Protein AF-A0A9R0S430-F1 (afdb_monomer_lite)

Radius of gyration: 27.86 Å; chains: 1; bounding box: 85×69×76 Å

Organism: Triticum turgidum subsp. durum (NCBI:txid4567)

InterPro domains:
  IPR007011 Late embryogenesis abundant protein, SMP subgroup domain [PF04927] (61-116)
  IPR007011 Late embryogenesis abundant protein, SMP subgroup domain [PF04927] (179-235)
  IPR007011 Late embryogenesis abundant protein, SMP subgroup domain [PF04927] (244-301)
  IPR042971 Late embryogenesis abundant protein, SMP subgroup [PTHR31174] (32-301)

Foldseek 3Di:
DDDDDDDDDDDDDDDDDDPPDPPDPVPPPPPPDDDDDDDDDDDDDDDDDDDPDPDPDQDQDALCNLFVQDDDPRRPDHLAQVQLVQLQVQCCVVPVGGDVVDPSNSSNVSNVVCVVSVVYPNPDDDPLCVVQNWHWDWDDDVLFTWIFTDRSNTTRFIATAGHDPPPPPPDPPDPQADWLLNLLLQLCVLFVLAFQAPLQLQLVLLSLCVFQVDNDDGCPALSNLSNVLNVVQVVDPDSVPRHGSNNSSVSSVRRRRNTDGQAPVSLVRSLQRSLVRDPVSHRDVSGSSNSSNVSNVSNVVVD

Sequence (303 aa):
MSIARFSCTTHLATLHTLGATRQITRRLLAKMSQGQQRRPSSDQAQAGGGGQGQGQGGGAVRYGDVFPAVTGGLAEKPVAPQDAATMQSAENLVFGETIKGGPAATMQSAAMRNERMGVVGHDQATDATAEQGVTVSETRVPGGRIVTEFVAGQVVSQYLAPDGADPARGAAGDDTKMTIGEALEAAGYAAGDRPVEHSDAAAIQAAKVRATGQDVYIPGDLAAQAQSAADANLWAARDEEKAKLGEVLSNATAKLVADKEVESDDAARVASAETRNKDDKTVRPGGIAASVAAAARLNKQDA

Structure (mmCIF, N/CA/C/O backbone):
data_AF-A0A9R0S430-F1
#
_entry.id   AF-A0A9R0S430-F1
#
loop_
_atom_site.group_PDB
_atom_site.id
_atom_site.type_symbol
_atom_site.label_atom_id
_atom_site.label_alt_id
_atom_site.label_comp_id
_atom_site.label_asym_id
_atom_site.label_entity_id
_atom_site.label_seq_id
_atom_site.pdbx_PDB_ins_code
_atom_site.Cartn_x
_atom_site.Cartn_y
_atom_site.Cartn_z
_atom_site.occupancy
_atom_site.B_iso_or_equiv
_atom_site.auth_seq_id
_atom_site.auth_comp_id
_atom_site.auth_asym_id
_atom_site.auth_atom_id
_atom_site.pdbx_PDB_model_num
ATOM 1 N N . MET A 1 1 ? 23.267 55.177 27.821 1.00 36.62 1 MET A N 1
ATOM 2 C CA . MET A 1 1 ? 24.299 54.922 26.791 1.00 36.62 1 MET A CA 1
ATOM 3 C C . MET A 1 1 ? 25.399 54.068 27.410 1.00 36.62 1 MET A C 1
ATOM 5 O O . MET A 1 1 ? 25.836 54.387 28.503 1.00 36.62 1 MET A O 1
ATOM 9 N N . SER A 1 2 ? 25.710 52.966 26.723 1.00 36.25 2 SER A N 1
ATOM 10 C CA . SER A 1 2 ? 26.757 51.936 26.871 1.00 36.25 2 SER A CA 1
ATOM 11 C C . SER A 1 2 ? 27.551 51.754 28.168 1.00 36.25 2 SER A C 1
ATOM 13 O O . SER A 1 2 ? 28.362 52.592 28.548 1.00 36.25 2 SER A O 1
ATOM 15 N N . ILE A 1 3 ? 27.446 50.532 28.703 1.00 37.06 3 ILE A N 1
ATOM 16 C CA . ILE A 1 3 ? 28.408 49.895 29.611 1.00 37.06 3 ILE A CA 1
ATOM 17 C C . ILE A 1 3 ? 29.288 48.933 28.797 1.00 37.06 3 ILE A C 1
ATOM 19 O O . ILE A 1 3 ? 28.832 48.291 27.851 1.00 37.06 3 ILE A O 1
ATOM 23 N N . ALA A 1 4 ? 30.567 48.887 29.161 1.00 37.34 4 ALA A N 1
ATOM 24 C CA . ALA A 1 4 ? 31.640 48.153 28.512 1.00 37.34 4 ALA A CA 1
ATOM 25 C C . ALA A 1 4 ? 31.797 46.694 29.000 1.00 37.34 4 ALA A C 1
ATOM 27 O O . ALA A 1 4 ? 31.605 46.402 30.173 1.00 37.34 4 ALA A O 1
ATOM 28 N N . ARG A 1 5 ? 32.223 45.839 28.054 1.00 43.44 5 ARG A N 1
ATOM 29 C CA . ARG A 1 5 ? 33.201 44.720 28.096 1.00 43.44 5 ARG A CA 1
ATOM 30 C C . ARG A 1 5 ? 33.368 43.855 29.363 1.00 43.44 5 ARG A C 1
ATOM 32 O O . ARG A 1 5 ? 33.855 44.350 30.364 1.00 43.44 5 ARG A O 1
ATOM 39 N N . PHE A 1 6 ? 33.218 42.534 29.185 1.00 32.75 6 PHE A N 1
ATOM 40 C CA . PHE A 1 6 ? 34.172 41.427 29.476 1.00 32.75 6 PHE A CA 1
ATOM 41 C C . PHE A 1 6 ? 33.537 40.148 28.868 1.00 32.75 6 PHE A C 1
ATOM 43 O O . PHE A 1 6 ? 32.399 39.838 29.184 1.00 32.75 6 PHE A O 1
ATOM 50 N N . SER A 1 7 ? 34.015 39.604 27.744 1.00 33.66 7 SER A N 1
ATOM 51 C CA . SER A 1 7 ? 35.132 38.661 27.547 1.00 33.66 7 SER A CA 1
ATOM 52 C C . SER A 1 7 ? 34.917 37.260 28.140 1.00 33.66 7 SER A C 1
ATOM 54 O O . SER A 1 7 ? 34.590 37.138 29.315 1.00 33.66 7 SER A O 1
ATOM 56 N N . CYS A 1 8 ? 35.274 36.264 27.314 1.00 27.27 8 CYS A N 1
ATOM 57 C CA . CYS A 1 8 ? 35.756 34.912 27.630 1.00 27.27 8 CYS A CA 1
ATOM 58 C C . CYS A 1 8 ? 34.733 33.754 27.607 1.00 27.27 8 CYS A C 1
ATOM 60 O O . CYS A 1 8 ? 33.706 33.848 28.259 1.00 27.27 8 CYS A O 1
ATOM 62 N N . THR A 1 9 ? 34.937 32.584 26.980 1.00 36.34 9 THR A N 1
ATOM 63 C CA . THR A 1 9 ? 35.838 32.039 25.929 1.00 36.34 9 THR A CA 1
ATOM 64 C C . THR A 1 9 ? 35.310 30.612 25.641 1.00 36.34 9 THR A C 1
ATOM 66 O O . THR A 1 9 ? 34.947 29.929 26.592 1.00 36.34 9 THR A O 1
ATOM 69 N N . THR A 1 10 ? 35.411 30.131 24.387 1.00 36.75 10 THR A N 1
ATOM 70 C CA . THR A 1 10 ? 35.605 28.708 23.962 1.00 36.75 10 THR A CA 1
ATOM 71 C C . THR A 1 10 ? 34.519 27.652 24.271 1.00 36.75 10 THR A C 1
ATOM 73 O O . THR A 1 10 ? 34.004 27.581 25.370 1.00 36.75 10 THR A O 1
ATOM 76 N N . HIS A 1 11 ? 34.184 26.714 23.376 1.00 32.03 11 HIS A N 1
ATOM 77 C CA . HIS A 1 11 ? 35.116 25.882 22.606 1.00 32.03 11 HIS A CA 1
ATOM 78 C C . HIS A 1 11 ? 34.663 25.622 21.158 1.00 32.03 11 HIS A C 1
ATOM 80 O O . HIS A 1 11 ? 33.512 25.300 20.878 1.00 32.03 11 HIS A O 1
ATOM 86 N N . LEU A 1 12 ? 35.643 25.773 20.272 1.00 33.88 12 LEU A N 1
ATOM 87 C CA . LEU A 1 12 ? 35.693 25.426 18.857 1.00 33.88 12 LEU A CA 1
ATOM 88 C C . LEU A 1 12 ? 36.358 24.038 18.727 1.00 33.88 12 LEU A C 1
ATOM 90 O O . LEU A 1 12 ? 37.063 23.645 19.654 1.00 33.88 12 LEU A O 1
ATOM 94 N N . ALA A 1 13 ? 36.224 23.414 17.548 1.00 35.56 13 ALA A N 1
ATOM 95 C CA . ALA A 1 13 ? 37.007 22.306 16.953 1.00 35.56 13 ALA A CA 1
ATOM 96 C C . ALA A 1 13 ? 36.105 21.088 16.631 1.00 35.56 13 ALA A C 1
ATOM 98 O O . ALA A 1 13 ? 35.338 20.646 17.470 1.00 35.56 13 ALA A O 1
ATOM 99 N N . THR A 1 14 ? 36.100 20.478 15.441 1.00 34.09 14 THR A N 1
ATOM 100 C CA . THR A 1 14 ? 37.122 20.447 14.384 1.00 34.09 14 THR A CA 1
ATOM 101 C C . THR A 1 14 ? 36.453 20.028 13.065 1.00 34.09 14 THR A C 1
ATOM 103 O O . THR A 1 14 ? 35.918 18.929 12.964 1.00 34.09 14 THR A O 1
ATOM 106 N N . LEU A 1 15 ? 36.489 20.889 12.050 1.00 37.59 15 LEU A N 1
ATOM 107 C CA . LEU A 1 15 ? 36.321 20.531 10.636 1.00 37.59 15 LEU A CA 1
ATOM 108 C C . LEU A 1 15 ? 37.695 20.710 9.979 1.00 37.59 15 LEU A C 1
ATOM 110 O O . LEU A 1 15 ? 38.469 21.550 10.430 1.00 37.59 15 LEU A O 1
ATOM 114 N N . HIS A 1 16 ? 37.951 19.950 8.912 1.00 34.25 16 HIS A N 1
ATOM 115 C CA . HIS A 1 16 ? 39.216 19.758 8.182 1.00 34.25 16 HIS A CA 1
ATOM 116 C C . HIS A 1 16 ? 40.082 18.604 8.694 1.00 34.25 16 HIS A C 1
ATOM 118 O O . HIS A 1 16 ? 40.792 18.739 9.682 1.00 34.25 16 HIS A O 1
ATOM 124 N N . THR A 1 17 ? 40.086 17.489 7.954 1.00 32.88 17 THR A N 1
ATOM 125 C CA . THR A 1 17 ? 41.270 16.912 7.278 1.00 32.88 17 THR A CA 1
ATOM 126 C C . THR A 1 17 ? 40.825 15.674 6.489 1.00 32.88 17 THR A C 1
ATOM 128 O O . THR A 1 17 ? 40.222 14.787 7.072 1.00 32.88 17 THR A O 1
ATOM 131 N N . LEU A 1 18 ? 41.104 15.655 5.178 1.00 37.12 18 LEU A N 1
ATOM 132 C CA . LEU A 1 18 ? 41.433 14.507 4.294 1.00 37.12 18 LEU A CA 1
ATOM 133 C C . LEU A 1 18 ? 41.074 14.785 2.814 1.00 37.12 18 LEU A C 1
ATOM 135 O O . LEU A 1 18 ? 40.588 13.941 2.070 1.00 37.12 18 LEU A O 1
ATOM 139 N N . GLY A 1 19 ? 41.405 15.988 2.340 1.00 41.12 19 GLY A N 1
ATOM 140 C CA . GLY A 1 19 ? 41.678 16.248 0.927 1.00 41.12 19 GLY A CA 1
ATOM 141 C C . GLY A 1 19 ? 43.168 16.053 0.649 1.00 41.12 19 GLY A C 1
ATOM 142 O O . GLY A 1 19 ? 43.876 17.032 0.466 1.00 41.12 19 GLY A O 1
ATOM 143 N N . ALA A 1 20 ? 43.674 14.816 0.693 1.00 40.88 20 ALA A N 1
ATOM 144 C CA . ALA A 1 20 ? 45.085 14.527 0.399 1.00 40.88 20 ALA A CA 1
ATOM 145 C C . ALA A 1 20 ? 45.328 13.047 0.044 1.00 40.88 20 ALA A C 1
ATOM 147 O O . ALA A 1 20 ? 46.111 12.359 0.689 1.00 40.88 20 ALA A O 1
ATOM 148 N N . THR A 1 21 ? 44.654 12.518 -0.983 1.00 40.06 21 THR A N 1
ATOM 149 C CA . THR A 1 21 ? 45.040 11.206 -1.566 1.00 40.06 21 THR A CA 1
ATOM 150 C C . THR A 1 21 ? 44.734 11.072 -3.065 1.00 40.06 21 THR A C 1
ATOM 152 O O . THR A 1 21 ? 44.817 9.988 -3.628 1.00 40.06 21 THR A O 1
ATOM 155 N N . ARG A 1 22 ? 44.433 12.183 -3.761 1.00 40.91 22 ARG A N 1
ATOM 156 C CA . ARG A 1 22 ? 44.110 12.207 -5.207 1.00 40.91 22 ARG A CA 1
ATOM 157 C C . ARG A 1 22 ? 45.245 12.683 -6.135 1.00 40.91 22 ARG A C 1
ATOM 159 O O . ARG A 1 22 ? 45.009 12.852 -7.326 1.00 40.91 22 ARG A O 1
ATOM 166 N N . GLN A 1 23 ? 46.474 12.882 -5.645 1.00 37.47 23 GLN A N 1
ATOM 167 C CA . GLN A 1 23 ? 47.569 13.450 -6.462 1.00 37.47 23 GLN A CA 1
ATOM 168 C C . GLN A 1 23 ? 48.776 12.533 -6.745 1.00 37.47 23 GLN A C 1
ATOM 170 O O . GLN A 1 23 ? 49.625 12.922 -7.545 1.00 37.47 23 GLN A O 1
ATOM 175 N N . ILE A 1 24 ? 48.862 11.315 -6.191 1.00 38.44 24 ILE A N 1
ATOM 176 C CA . ILE A 1 24 ? 50.095 10.501 -6.306 1.00 38.44 24 ILE A CA 1
ATOM 177 C C . ILE A 1 24 ? 50.049 9.422 -7.407 1.00 38.44 24 ILE A C 1
ATOM 179 O O . ILE A 1 24 ? 51.091 9.094 -7.965 1.00 38.44 24 ILE A O 1
ATOM 183 N N . THR A 1 25 ? 48.887 8.962 -7.876 1.00 36.78 25 THR A N 1
ATOM 184 C CA . THR A 1 25 ? 48.826 7.933 -8.944 1.00 36.78 25 THR A CA 1
ATOM 185 C C . THR A 1 25 ? 48.769 8.476 -10.377 1.00 36.78 25 THR A C 1
ATOM 187 O O . THR A 1 25 ? 48.866 7.705 -11.326 1.00 36.78 25 THR A O 1
ATOM 190 N N . ARG A 1 26 ? 48.700 9.801 -10.583 1.00 40.09 26 ARG A N 1
ATOM 191 C CA . ARG A 1 26 ? 48.698 10.418 -11.932 1.00 40.09 26 ARG A CA 1
ATOM 192 C C . ARG A 1 26 ? 50.082 10.792 -12.481 1.00 40.09 26 ARG A C 1
ATOM 194 O O . ARG A 1 26 ? 50.167 11.303 -13.594 1.00 40.09 26 ARG A O 1
ATOM 201 N N . ARG A 1 27 ? 51.175 10.537 -11.749 1.00 36.97 27 ARG A N 1
ATOM 202 C CA . ARG A 1 27 ? 52.541 10.929 -12.164 1.00 36.97 27 ARG A CA 1
ATOM 203 C C . ARG A 1 27 ? 53.472 9.792 -12.597 1.00 36.97 27 ARG A C 1
ATOM 205 O O . ARG A 1 27 ? 54.588 10.102 -13.004 1.00 36.97 27 ARG A O 1
ATOM 212 N N . LEU A 1 28 ? 53.033 8.527 -12.593 1.00 33.97 28 LEU A N 1
ATOM 213 C CA . LEU A 1 28 ? 53.910 7.396 -12.947 1.00 33.97 28 LEU A CA 1
ATOM 214 C C . LEU A 1 28 ? 53.580 6.641 -14.248 1.00 33.97 28 LEU A C 1
ATOM 216 O O . LEU A 1 28 ? 54.339 5.752 -14.607 1.00 33.97 28 LEU A O 1
ATOM 220 N N . LEU A 1 29 ? 52.535 7.003 -15.004 1.00 37.62 29 LEU A N 1
ATOM 221 C CA . LEU A 1 29 ? 52.230 6.333 -16.286 1.00 37.62 29 LEU A CA 1
ATOM 222 C C . LEU A 1 29 ? 52.153 7.272 -17.505 1.00 37.62 29 LEU A C 1
ATOM 224 O O . LEU A 1 29 ? 51.664 6.885 -18.558 1.00 37.62 29 LEU A O 1
ATOM 228 N N . ALA A 1 30 ? 52.665 8.504 -17.382 1.00 36.25 30 ALA A N 1
ATOM 229 C CA . ALA A 1 30 ? 52.757 9.485 -18.477 1.00 36.25 30 ALA A CA 1
ATOM 230 C C . ALA A 1 30 ? 54.202 9.720 -18.976 1.00 36.25 30 ALA A C 1
ATOM 232 O O . ALA A 1 30 ? 54.458 10.631 -19.759 1.00 36.25 30 ALA A O 1
ATOM 233 N N . LYS A 1 31 ? 55.164 8.894 -18.540 1.00 35.75 31 LYS A N 1
ATOM 234 C CA . LYS A 1 31 ? 56.552 8.880 -19.038 1.00 35.75 31 LYS A CA 1
ATOM 235 C C . LYS A 1 31 ? 56.953 7.495 -19.555 1.00 35.75 31 LYS A C 1
ATOM 237 O O . LYS A 1 31 ? 57.998 6.972 -19.210 1.00 35.75 31 LYS A O 1
ATOM 242 N N . MET A 1 32 ? 56.127 6.920 -20.419 1.00 36.12 32 MET A N 1
ATOM 243 C CA . MET A 1 32 ? 56.606 6.017 -21.473 1.00 36.12 32 MET A CA 1
ATOM 244 C C . MET A 1 32 ? 56.059 6.535 -22.795 1.00 36.12 32 MET A C 1
ATOM 246 O O . MET A 1 32 ? 55.191 5.974 -23.452 1.00 36.12 32 MET A O 1
ATOM 250 N N . SER A 1 33 ? 56.552 7.733 -23.087 1.00 36.06 33 SER A N 1
ATOM 251 C CA . SER A 1 33 ? 56.562 8.352 -24.393 1.00 36.06 33 SER A CA 1
ATOM 252 C C . SER A 1 33 ? 57.410 7.504 -25.342 1.00 36.06 33 SER A C 1
ATOM 254 O O . SER A 1 33 ? 58.550 7.184 -25.022 1.00 36.06 33 SER A O 1
ATOM 256 N N . GLN A 1 34 ? 56.849 7.283 -26.531 1.00 39.84 34 GLN A N 1
ATOM 257 C CA . GLN A 1 34 ? 57.524 7.074 -27.815 1.00 39.84 34 GLN A CA 1
ATOM 258 C C . GLN A 1 34 ? 58.181 5.719 -28.102 1.00 39.84 34 GLN A C 1
ATOM 260 O O . GLN A 1 34 ? 59.340 5.468 -27.794 1.00 39.84 34 GLN A O 1
ATOM 265 N N . GLY A 1 35 ? 57.463 4.939 -28.912 1.00 31.27 35 GLY A N 1
ATOM 266 C CA . GLY A 1 35 ? 58.048 3.960 -29.818 1.00 31.27 35 GLY A CA 1
ATOM 267 C C . GLY A 1 35 ? 56.998 3.299 -30.709 1.00 31.27 35 GLY A C 1
ATOM 268 O O . GLY A 1 35 ? 56.548 2.224 -30.355 1.00 31.27 35 GLY A O 1
ATOM 269 N N . GLN A 1 36 ? 56.678 3.927 -31.860 1.00 33.38 36 GLN A N 1
ATOM 270 C CA . GLN A 1 36 ? 56.187 3.288 -33.111 1.00 33.38 36 GLN A CA 1
ATOM 271 C C . GLN A 1 36 ? 54.804 2.573 -33.072 1.00 33.38 36 GLN A C 1
ATOM 273 O O . GLN A 1 36 ? 54.418 1.996 -32.076 1.00 33.38 36 GLN A O 1
ATOM 278 N N . GLN A 1 37 ? 53.959 2.467 -34.104 1.00 30.78 37 GLN A N 1
ATOM 279 C CA . GLN A 1 37 ? 53.773 3.070 -35.426 1.00 30.78 37 GLN A CA 1
ATOM 280 C C . GLN A 1 37 ? 52.446 2.464 -35.985 1.00 30.78 37 GLN A C 1
ATOM 282 O O . GLN A 1 37 ? 52.271 1.255 -35.924 1.00 30.78 37 GLN A O 1
ATOM 287 N N . ARG A 1 38 ? 51.592 3.293 -36.613 1.00 32.12 38 ARG A N 1
ATOM 288 C CA . ARG A 1 38 ? 50.538 3.004 -37.638 1.00 32.12 38 ARG A CA 1
ATOM 289 C C . ARG A 1 38 ? 49.185 2.355 -37.269 1.00 32.12 38 ARG A C 1
ATOM 291 O O . ARG A 1 38 ? 49.097 1.238 -36.783 1.00 32.12 38 ARG A O 1
ATOM 298 N N . ARG A 1 39 ? 48.125 3.052 -37.713 1.00 33.62 39 ARG A N 1
ATOM 299 C CA . ARG A 1 39 ? 46.814 2.510 -38.133 1.00 33.62 39 ARG A CA 1
ATOM 300 C C . ARG A 1 39 ? 46.959 1.675 -39.423 1.00 33.62 39 ARG A C 1
ATOM 302 O O . ARG A 1 39 ? 47.912 1.902 -40.174 1.00 33.62 39 ARG A O 1
ATOM 309 N N . PRO A 1 40 ? 45.957 0.850 -39.765 1.00 35.09 40 PRO A N 1
ATOM 310 C CA . PRO A 1 40 ? 45.119 1.281 -40.886 1.00 35.09 40 PRO A CA 1
ATOM 311 C C . PRO A 1 40 ? 43.611 1.141 -40.634 1.00 35.09 40 PRO A C 1
ATOM 313 O O . PRO A 1 40 ? 43.151 0.391 -39.780 1.00 35.09 40 PRO A O 1
ATOM 316 N N . SER A 1 41 ? 42.881 1.943 -41.402 1.00 31.94 41 SER A N 1
ATOM 317 C CA . SER A 1 41 ? 41.432 2.082 -41.487 1.00 31.94 41 SER A CA 1
ATOM 318 C C . SER A 1 41 ? 40.752 0.891 -42.169 1.00 31.94 41 SER A C 1
ATOM 320 O O . SER A 1 41 ? 41.299 0.346 -43.125 1.00 31.94 41 SER A O 1
ATOM 322 N N . SER A 1 42 ? 39.505 0.616 -41.788 1.00 33.12 42 SER A N 1
ATOM 323 C CA . SER A 1 42 ? 38.493 0.032 -42.677 1.00 33.12 42 SER A CA 1
ATOM 324 C C . SER A 1 42 ? 37.091 0.415 -42.188 1.00 33.12 42 SER A C 1
ATOM 326 O O . SER A 1 42 ? 36.469 -0.322 -41.429 1.00 33.12 42 SER A O 1
ATOM 328 N N . ASP A 1 43 ? 36.628 1.586 -42.628 1.00 29.33 43 ASP A N 1
ATOM 329 C CA . ASP A 1 43 ? 35.208 1.925 -42.753 1.00 29.33 4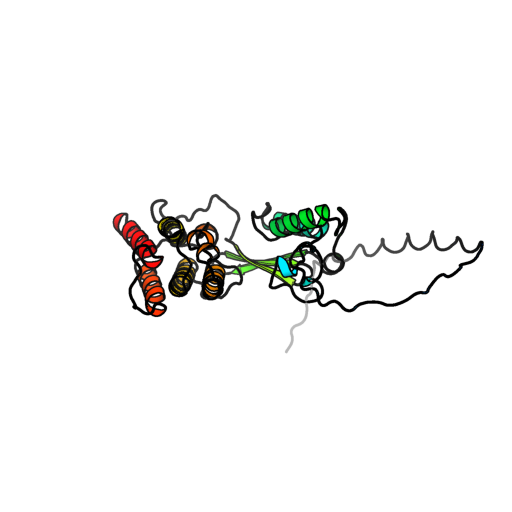3 ASP A CA 1
ATOM 330 C C . ASP A 1 43 ? 34.817 1.721 -44.220 1.00 29.33 43 ASP A C 1
ATOM 332 O O . ASP A 1 43 ? 35.484 2.279 -45.093 1.00 29.33 43 ASP A O 1
ATOM 336 N N . GLN A 1 44 ? 33.751 0.952 -44.472 1.00 29.56 44 GLN A N 1
ATOM 337 C CA . GLN A 1 44 ? 32.620 1.273 -45.368 1.00 29.56 44 GLN A CA 1
ATOM 338 C C . GLN A 1 44 ? 31.913 0.013 -45.887 1.00 29.56 44 GLN A C 1
ATOM 340 O O . GLN A 1 44 ? 32.504 -0.779 -46.614 1.00 29.56 44 GLN A O 1
ATOM 345 N N . ALA A 1 45 ? 30.620 -0.096 -45.564 1.00 29.53 45 ALA A N 1
ATOM 346 C CA . ALA A 1 45 ? 29.488 -0.264 -46.497 1.00 29.53 45 ALA A CA 1
ATOM 347 C C . ALA A 1 45 ? 28.257 -0.678 -45.657 1.00 29.53 45 ALA A C 1
ATOM 349 O O . ALA A 1 45 ? 28.229 -1.763 -45.094 1.00 29.53 45 ALA A O 1
ATOM 350 N N . GLN A 1 46 ? 27.360 0.235 -45.284 1.00 31.98 46 GLN A N 1
ATOM 351 C CA . GLN A 1 46 ? 26.286 0.852 -46.079 1.00 31.98 46 GLN A CA 1
ATOM 352 C C . GLN A 1 46 ? 24.968 0.050 -46.060 1.00 31.98 46 GLN A C 1
ATOM 354 O O . GLN A 1 46 ? 24.850 -0.999 -46.672 1.00 31.98 46 GLN A O 1
ATOM 359 N N . ALA A 1 47 ? 23.992 0.681 -45.394 1.00 31.53 47 ALA A N 1
ATOM 360 C CA . ALA A 1 47 ? 22.553 0.760 -45.665 1.00 31.53 47 ALA A CA 1
ATOM 361 C C . ALA A 1 47 ? 21.699 -0.515 -45.788 1.00 31.53 47 ALA A C 1
ATOM 363 O O . ALA A 1 47 ? 21.852 -1.319 -46.699 1.00 31.53 47 ALA A O 1
ATOM 364 N N . GLY A 1 48 ? 20.623 -0.539 -44.994 1.00 27.94 48 GLY A N 1
ATOM 365 C CA . GLY A 1 48 ? 19.388 -1.213 -45.384 1.00 27.94 48 GLY A CA 1
ATOM 366 C C . GLY A 1 48 ? 18.396 -1.411 -44.243 1.00 27.94 48 GLY A C 1
ATOM 367 O O . GLY A 1 48 ? 18.634 -2.228 -43.366 1.00 27.94 48 GLY A O 1
ATOM 368 N N . GLY A 1 49 ? 17.248 -0.733 -44.323 1.00 28.67 49 GLY A N 1
ATOM 369 C CA . GLY A 1 49 ? 15.989 -1.264 -43.792 1.00 28.67 49 GLY A CA 1
ATOM 370 C C . GLY A 1 49 ? 15.431 -0.572 -42.556 1.00 28.67 49 GLY A C 1
ATOM 371 O O . GLY A 1 49 ? 15.803 -0.881 -41.430 1.00 28.67 49 GLY A O 1
ATOM 372 N N . GLY A 1 50 ? 14.457 0.314 -42.779 1.00 32.28 50 GLY A N 1
ATOM 373 C CA . GLY A 1 50 ? 13.499 0.690 -41.749 1.00 32.28 50 GLY A CA 1
ATOM 374 C C . GLY A 1 50 ? 12.685 -0.520 -41.291 1.00 32.28 50 GLY A C 1
ATOM 375 O O . GLY A 1 50 ? 12.346 -1.399 -42.080 1.00 32.28 50 GLY A O 1
ATOM 376 N N . GLY A 1 51 ? 12.360 -0.530 -40.006 1.00 28.42 51 GLY A N 1
ATOM 377 C CA . GLY A 1 51 ? 11.496 -1.523 -39.394 1.00 28.42 51 GLY A CA 1
ATOM 378 C C . GLY A 1 51 ? 11.004 -0.998 -38.060 1.00 28.42 51 GLY A C 1
ATOM 379 O O . GLY A 1 51 ? 11.665 -1.159 -37.040 1.00 28.42 51 GLY A O 1
ATOM 380 N N . GLN A 1 52 ? 9.842 -0.346 -38.082 1.00 38.06 52 GLN A N 1
ATOM 381 C CA . GLN A 1 52 ? 8.986 -0.225 -36.910 1.00 38.06 52 GLN A CA 1
ATOM 382 C C . GLN A 1 52 ? 8.615 -1.648 -36.484 1.00 38.06 52 GLN A C 1
ATOM 384 O O . GLN A 1 52 ? 7.765 -2.289 -37.093 1.00 38.06 52 GLN A O 1
ATOM 389 N N . GLY A 1 53 ? 9.317 -2.160 -35.480 1.00 30.39 53 GLY A N 1
ATOM 390 C CA . GLY A 1 53 ? 9.021 -3.425 -34.831 1.00 30.39 53 GLY A CA 1
ATOM 391 C C . GLY A 1 53 ? 8.682 -3.150 -33.379 1.00 30.39 53 GLY A C 1
ATOM 392 O O . GLY A 1 53 ? 9.573 -3.070 -32.540 1.00 30.39 53 GLY A O 1
ATOM 393 N N . GLN A 1 54 ? 7.391 -2.998 -33.089 1.00 43.25 54 GLN A N 1
ATOM 394 C CA . GLN A 1 54 ? 6.857 -3.253 -31.757 1.00 43.25 54 GLN A CA 1
ATOM 395 C C . GLN A 1 54 ? 7.121 -4.732 -31.447 1.00 43.25 54 GLN A C 1
ATOM 397 O O . GLN A 1 54 ? 6.382 -5.612 -31.875 1.00 43.25 54 GLN A O 1
ATOM 402 N N . GLY A 1 55 ? 8.238 -5.005 -30.776 1.00 32.25 55 GLY A N 1
ATOM 403 C CA . GLY A 1 55 ? 8.598 -6.324 -30.277 1.00 32.25 55 GLY A CA 1
ATOM 404 C C . GLY A 1 55 ? 8.288 -6.415 -28.791 1.00 32.25 55 GLY A C 1
ATOM 405 O O . GLY A 1 55 ? 9.135 -6.099 -27.961 1.00 32.25 55 GLY A O 1
ATOM 406 N N . GLN A 1 56 ? 7.079 -6.855 -28.448 1.00 47.44 56 GLN A N 1
ATOM 407 C CA . GLN A 1 56 ? 6.845 -7.486 -27.152 1.00 47.44 56 GLN A CA 1
ATOM 408 C C . GLN A 1 56 ? 7.575 -8.838 -27.168 1.00 47.44 56 GLN A C 1
ATOM 410 O O . GLN A 1 56 ? 7.220 -9.725 -27.941 1.00 47.44 56 GLN A O 1
ATOM 415 N N . GLY A 1 57 ? 8.621 -8.966 -26.343 1.00 39.75 57 GLY A N 1
ATOM 416 C CA . GLY A 1 57 ? 9.357 -10.214 -26.106 1.00 39.75 57 GLY A CA 1
ATOM 417 C C . GLY A 1 57 ? 10.883 -10.069 -26.189 1.00 39.75 57 GLY A C 1
ATOM 418 O O . GLY A 1 57 ? 11.445 -10.116 -27.275 1.00 39.75 57 GLY A O 1
ATOM 419 N N . GLY A 1 58 ? 11.561 -9.955 -25.034 1.00 50.75 58 GLY A N 1
ATOM 420 C CA . GLY A 1 58 ? 13.012 -10.210 -24.910 1.00 50.75 58 GLY A CA 1
ATOM 421 C C . GLY A 1 58 ? 13.934 -9.033 -24.549 1.00 50.75 58 GLY A C 1
ATOM 422 O O . GLY A 1 58 ? 15.148 -9.199 -24.606 1.00 50.75 58 GLY A O 1
ATOM 423 N N . GLY A 1 59 ? 13.406 -7.860 -24.187 1.00 70.44 59 GLY A N 1
ATOM 424 C CA . GLY A 1 59 ? 14.216 -6.709 -23.759 1.00 70.44 59 GLY A CA 1
ATOM 425 C C . GLY A 1 59 ? 14.686 -6.783 -22.299 1.00 70.44 59 GLY A C 1
ATOM 426 O O . GLY A 1 59 ? 14.047 -7.428 -21.461 1.00 70.44 59 GLY A O 1
ATOM 427 N N . ALA A 1 60 ? 15.797 -6.100 -21.996 1.00 84.19 60 ALA A N 1
ATOM 428 C CA . ALA A 1 60 ? 16.243 -5.875 -20.622 1.00 84.19 60 ALA A CA 1
ATOM 429 C C . ALA A 1 60 ? 15.167 -5.174 -19.790 1.00 84.19 60 ALA A C 1
ATOM 431 O O . ALA A 1 60 ? 14.489 -4.288 -20.300 1.00 84.19 60 ALA A O 1
ATOM 432 N N . VAL A 1 61 ? 15.048 -5.557 -18.519 1.00 91.75 61 VAL A N 1
ATOM 433 C CA . VAL A 1 61 ? 14.191 -4.889 -17.536 1.00 91.75 61 VAL A CA 1
ATOM 434 C C . VAL A 1 61 ? 14.844 -3.574 -17.144 1.00 91.75 61 VAL A C 1
ATOM 436 O O . VAL A 1 61 ? 15.956 -3.568 -16.604 1.00 91.75 61 VAL A O 1
ATOM 439 N N . ARG A 1 62 ? 14.175 -2.463 -17.429 1.00 92.88 62 ARG A N 1
ATOM 440 C CA . ARG A 1 62 ? 14.690 -1.118 -17.186 1.00 92.88 62 ARG A CA 1
ATOM 441 C C . ARG A 1 62 ? 14.108 -0.515 -15.919 1.00 92.88 62 ARG A C 1
ATOM 443 O O . ARG A 1 62 ? 13.094 -0.985 -15.413 1.00 92.88 62 ARG A O 1
ATOM 450 N N . TYR A 1 63 ? 14.720 0.562 -15.434 1.00 86.94 63 TYR A N 1
ATOM 451 C CA . TYR A 1 63 ? 14.216 1.285 -14.264 1.00 86.94 63 TYR A CA 1
ATOM 452 C C . TYR A 1 63 ? 12.785 1.800 -14.442 1.00 86.94 63 TYR A C 1
ATOM 454 O O . TYR A 1 63 ? 12.013 1.729 -13.495 1.00 86.94 63 TYR A O 1
ATOM 462 N N . GLY A 1 64 ? 12.411 2.268 -15.637 1.00 85.88 64 GLY A N 1
ATOM 463 C CA . GLY A 1 64 ? 11.043 2.724 -15.903 1.00 85.88 64 GLY A CA 1
ATOM 464 C C . GLY A 1 64 ? 10.009 1.593 -15.893 1.00 85.88 64 GLY A C 1
ATOM 465 O O . GLY A 1 64 ? 8.847 1.840 -15.585 1.00 85.88 64 GLY A O 1
ATOM 466 N N . ASP A 1 65 ? 10.433 0.353 -16.171 1.00 86.12 65 ASP A N 1
ATOM 467 C CA . ASP A 1 65 ? 9.554 -0.822 -16.147 1.00 86.12 65 ASP A CA 1
ATOM 468 C C . ASP A 1 65 ? 9.244 -1.268 -14.710 1.00 86.12 65 ASP A C 1
ATOM 470 O O . ASP A 1 65 ? 8.153 -1.762 -14.435 1.00 86.12 65 ASP A O 1
ATOM 474 N N . VAL A 1 66 ? 10.210 -1.111 -13.794 1.00 86.75 66 VAL A N 1
ATOM 475 C CA . VAL A 1 66 ? 10.055 -1.484 -12.375 1.00 86.75 66 VAL A CA 1
ATOM 476 C C . VAL A 1 66 ? 9.541 -0.340 -11.503 1.00 86.75 66 VAL A C 1
ATOM 478 O O . VAL A 1 66 ? 8.846 -0.591 -10.523 1.00 86.75 66 VAL A O 1
ATOM 481 N N . PHE A 1 67 ? 9.852 0.909 -11.856 1.00 85.94 67 PHE A N 1
ATOM 482 C CA . PHE A 1 67 ? 9.479 2.105 -11.106 1.00 85.94 67 PHE A CA 1
ATOM 483 C C . PHE A 1 67 ? 8.881 3.148 -12.061 1.00 85.94 67 PHE A C 1
ATOM 485 O O . PHE A 1 67 ? 9.613 3.974 -12.607 1.00 85.94 67 PHE A O 1
ATOM 492 N N . PRO A 1 68 ? 7.547 3.177 -12.238 1.00 81.88 68 PRO A N 1
ATOM 493 C CA . PRO A 1 68 ? 6.890 4.073 -13.196 1.00 81.88 68 PRO A CA 1
ATOM 494 C C . PRO A 1 68 ? 7.120 5.573 -12.943 1.00 81.88 68 PRO A C 1
ATOM 496 O O . PRO A 1 68 ? 6.969 6.389 -13.849 1.00 81.88 68 PRO A O 1
ATOM 499 N N . ALA A 1 69 ? 7.480 5.953 -11.711 1.00 79.31 69 ALA A N 1
ATOM 500 C CA . ALA A 1 69 ? 7.825 7.330 -11.349 1.00 79.31 69 ALA A CA 1
ATOM 501 C C . ALA A 1 69 ? 9.224 7.758 -11.843 1.00 79.31 69 ALA A C 1
ATOM 503 O O . ALA A 1 69 ? 9.518 8.955 -11.918 1.00 79.31 69 ALA A O 1
ATOM 504 N N . VAL A 1 70 ? 10.089 6.801 -12.195 1.00 83.44 70 VAL A N 1
ATOM 505 C CA . VAL A 1 70 ? 11.410 7.068 -12.766 1.00 83.44 70 VAL A CA 1
ATOM 506 C C . VAL A 1 70 ? 11.249 7.451 -14.231 1.00 83.44 70 VAL A C 1
ATOM 508 O O . VAL A 1 70 ? 10.646 6.737 -15.026 1.00 83.44 70 VAL A O 1
ATOM 511 N N . THR A 1 71 ? 11.820 8.591 -14.607 1.00 82.62 71 THR A N 1
ATOM 512 C CA . THR A 1 71 ? 11.691 9.164 -15.954 1.00 82.62 71 THR A CA 1
ATOM 513 C C . THR A 1 71 ? 13.048 9.564 -16.529 1.00 82.62 71 THR A C 1
ATOM 515 O O . THR A 1 71 ? 14.051 9.653 -15.819 1.00 82.62 71 THR A O 1
ATOM 518 N N . GLY A 1 72 ? 13.095 9.832 -17.835 1.00 84.19 72 GLY A N 1
ATOM 519 C CA . GLY A 1 72 ? 14.295 10.329 -18.507 1.00 84.19 72 GLY A CA 1
ATOM 520 C C . GLY A 1 72 ? 15.392 9.273 -18.655 1.00 84.19 72 GLY A C 1
ATOM 521 O O . GLY A 1 72 ? 15.123 8.089 -18.827 1.00 84.19 72 GLY A O 1
ATOM 522 N N . GLY A 1 73 ? 16.653 9.710 -18.616 1.00 84.62 73 GLY A N 1
ATOM 523 C CA . GLY A 1 73 ? 17.800 8.861 -18.950 1.00 84.62 73 GLY A CA 1
ATOM 524 C C . GLY A 1 73 ? 18.020 7.662 -18.024 1.00 84.62 73 GLY A C 1
ATOM 525 O O . GLY A 1 73 ? 18.684 6.723 -18.445 1.00 84.62 73 GLY A O 1
ATOM 526 N N . LEU A 1 74 ? 17.491 7.669 -16.794 1.00 86.88 74 LEU A N 1
ATOM 527 C CA . LEU A 1 74 ? 17.536 6.503 -15.906 1.00 86.88 74 LEU A CA 1
ATOM 528 C C . LEU A 1 74 ? 16.485 5.461 -16.304 1.00 86.88 74 LEU A C 1
ATOM 530 O O . LEU A 1 74 ? 16.801 4.277 -16.332 1.00 86.88 74 LEU A O 1
ATOM 534 N N . ALA A 1 75 ? 15.278 5.899 -16.677 1.00 87.56 75 ALA A N 1
ATOM 535 C CA . ALA A 1 75 ? 14.154 5.025 -17.017 1.00 87.56 75 ALA A CA 1
ATOM 536 C C . ALA A 1 75 ? 14.460 4.073 -18.182 1.00 87.56 75 ALA A C 1
ATOM 538 O O . ALA A 1 75 ? 13.958 2.955 -18.206 1.00 87.56 75 ALA A O 1
ATOM 539 N N . GLU A 1 76 ? 15.318 4.501 -19.110 1.00 88.38 76 GLU A N 1
ATOM 540 C CA . GLU A 1 76 ? 15.746 3.726 -20.280 1.00 88.38 76 GLU A CA 1
ATOM 541 C C . GLU A 1 76 ? 16.880 2.729 -19.985 1.00 88.38 76 GLU A C 1
ATOM 543 O O . GLU A 1 76 ? 17.188 1.873 -20.820 1.00 88.38 76 GLU A O 1
ATOM 548 N N . LYS A 1 77 ? 17.532 2.837 -18.820 1.00 90.31 77 LYS A N 1
ATOM 549 C CA . LYS A 1 77 ? 18.686 2.003 -18.470 1.00 90.31 77 LYS A CA 1
ATOM 550 C C . LYS A 1 77 ? 18.244 0.679 -17.851 1.00 90.31 77 LYS A C 1
ATOM 552 O O . LYS A 1 77 ? 17.293 0.665 -17.068 1.00 90.31 77 LYS A O 1
ATOM 557 N N . PRO A 1 78 ? 18.934 -0.432 -18.167 1.00 92.38 78 PRO A N 1
ATOM 558 C CA . PRO A 1 78 ? 18.689 -1.702 -17.501 1.00 92.38 78 PRO A CA 1
ATOM 559 C C . PRO A 1 78 ? 19.032 -1.592 -16.012 1.00 92.38 78 PRO A C 1
ATOM 561 O O . PRO A 1 78 ? 20.001 -0.929 -15.644 1.00 92.38 78 PRO A O 1
ATOM 564 N N . VAL A 1 79 ? 18.263 -2.272 -15.163 1.00 93.12 79 VAL A N 1
ATOM 565 C CA . VAL A 1 79 ? 18.606 -2.395 -13.741 1.00 93.12 79 VAL A CA 1
ATOM 566 C C . VAL A 1 79 ? 19.882 -3.229 -13.610 1.00 93.12 79 VAL A C 1
ATOM 568 O O . VAL A 1 79 ? 19.937 -4.348 -14.134 1.00 93.12 79 VAL A O 1
ATOM 571 N N . ALA A 1 80 ? 20.895 -2.679 -12.938 1.00 92.44 80 ALA A N 1
ATOM 572 C CA . ALA A 1 80 ? 22.223 -3.275 -12.831 1.00 92.44 80 ALA A CA 1
ATOM 573 C C . ALA A 1 80 ? 22.457 -3.927 -11.445 1.00 92.44 80 ALA A C 1
ATOM 575 O O . ALA A 1 80 ? 21.923 -3.427 -10.447 1.00 92.44 80 ALA A O 1
ATOM 576 N N . PRO A 1 81 ? 23.247 -5.018 -11.341 1.00 89.25 81 PRO A N 1
ATOM 577 C CA . PRO A 1 81 ? 23.430 -5.749 -10.079 1.00 89.25 81 PRO A CA 1
ATOM 578 C C . PRO A 1 81 ? 24.011 -4.895 -8.945 1.00 89.25 81 PRO A C 1
ATOM 580 O O . PRO A 1 81 ? 23.537 -4.967 -7.811 1.00 89.25 81 PRO A O 1
ATOM 583 N N . GLN A 1 82 ? 24.983 -4.031 -9.243 1.00 89.88 82 GLN A N 1
ATOM 584 C CA . GLN A 1 82 ? 25.627 -3.156 -8.255 1.00 89.88 82 GLN A CA 1
ATOM 585 C C . GLN A 1 82 ? 24.654 -2.117 -7.705 1.00 89.88 82 GLN A C 1
ATOM 587 O O . GLN A 1 82 ? 24.713 -1.784 -6.521 1.00 89.88 82 GLN A O 1
ATOM 592 N N . ASP A 1 83 ? 23.736 -1.627 -8.534 1.00 91.12 83 ASP A N 1
ATOM 593 C CA . ASP A 1 83 ? 22.720 -0.675 -8.096 1.00 91.12 83 ASP A CA 1
ATOM 594 C C . ASP A 1 83 ? 21.740 -1.356 -7.133 1.00 91.12 83 ASP A C 1
ATOM 596 O O . ASP A 1 83 ? 21.409 -0.797 -6.087 1.00 91.12 83 ASP A O 1
ATOM 600 N N . ALA A 1 84 ? 21.336 -2.594 -7.443 1.00 88.94 84 ALA A N 1
ATOM 601 C CA . ALA A 1 84 ? 20.478 -3.408 -6.583 1.00 88.94 84 ALA A CA 1
ATOM 602 C C . ALA A 1 84 ? 21.152 -3.733 -5.239 1.00 88.94 84 ALA A C 1
ATOM 604 O O . ALA A 1 84 ? 20.525 -3.620 -4.187 1.00 88.94 84 ALA A O 1
ATOM 605 N N . ALA A 1 85 ? 22.444 -4.071 -5.254 1.00 87.44 85 ALA A N 1
ATOM 606 C CA . ALA A 1 85 ? 23.233 -4.296 -4.041 1.00 87.44 85 ALA A CA 1
ATOM 607 C C . ALA A 1 85 ? 23.399 -3.015 -3.202 1.00 87.44 85 ALA A C 1
ATOM 609 O O . ALA A 1 85 ? 23.370 -3.055 -1.968 1.00 87.44 85 ALA A O 1
ATOM 610 N N . THR A 1 86 ? 23.541 -1.862 -3.860 1.00 87.88 86 THR A N 1
ATOM 611 C CA . THR A 1 86 ? 23.627 -0.564 -3.178 1.00 87.88 86 THR A CA 1
ATOM 612 C C . THR A 1 86 ? 22.287 -0.200 -2.537 1.00 87.88 86 THR A C 1
ATOM 614 O O . THR A 1 86 ? 22.272 0.210 -1.379 1.00 87.88 86 THR A O 1
ATOM 617 N N . MET A 1 87 ? 21.163 -0.423 -3.230 1.00 90.25 87 MET A N 1
ATOM 618 C CA . MET A 1 87 ? 19.819 -0.257 -2.658 1.00 90.25 87 MET A CA 1
ATOM 619 C C . MET A 1 87 ? 19.600 -1.164 -1.454 1.00 90.25 87 MET A C 1
ATOM 621 O O . MET A 1 87 ? 19.173 -0.692 -0.408 1.00 90.25 87 MET A O 1
ATOM 625 N N . GLN A 1 88 ? 19.987 -2.435 -1.555 1.00 86.31 88 GLN A N 1
ATOM 626 C CA . GLN A 1 88 ? 19.912 -3.357 -0.426 1.00 86.31 88 GLN A CA 1
ATOM 627 C C . GLN A 1 88 ? 20.720 -2.858 0.781 1.00 86.31 88 GLN A C 1
ATOM 629 O O . GLN A 1 88 ? 20.262 -2.933 1.917 1.00 86.31 88 GLN A O 1
ATOM 634 N N . SER A 1 89 ? 21.926 -2.338 0.543 1.00 83.88 89 SER A N 1
ATOM 635 C CA . SER A 1 89 ? 22.768 -1.783 1.608 1.00 83.88 89 SER A CA 1
ATOM 636 C C . SER A 1 89 ? 22.128 -0.551 2.250 1.00 83.88 89 SER A C 1
ATOM 638 O O . SER A 1 89 ? 22.224 -0.374 3.463 1.00 83.88 89 SER A O 1
ATOM 640 N N . ALA A 1 90 ? 21.464 0.284 1.447 1.00 79.00 90 ALA A N 1
ATOM 641 C CA . ALA A 1 90 ? 20.750 1.460 1.920 1.00 79.00 90 ALA A CA 1
ATOM 642 C C . ALA A 1 90 ? 19.500 1.082 2.737 1.00 79.00 90 ALA A C 1
ATOM 644 O O . ALA A 1 90 ? 19.309 1.633 3.818 1.00 79.00 90 ALA A O 1
ATOM 645 N N . GLU A 1 91 ? 18.713 0.096 2.291 1.00 77.31 91 GLU A N 1
ATOM 646 C CA . GLU A 1 91 ? 17.600 -0.465 3.071 1.00 77.31 91 GLU A CA 1
ATOM 647 C C . GLU A 1 91 ? 18.102 -1.059 4.392 1.00 77.31 91 GLU A C 1
ATOM 649 O O . GLU A 1 91 ? 17.617 -0.682 5.453 1.00 77.31 91 GLU A O 1
ATOM 654 N N . ASN A 1 92 ? 19.139 -1.901 4.367 1.00 77.06 92 ASN A N 1
ATOM 655 C CA . ASN A 1 92 ? 19.686 -2.509 5.583 1.00 77.06 92 ASN A CA 1
ATOM 656 C C . ASN A 1 92 ? 20.227 -1.466 6.575 1.00 77.06 92 ASN A C 1
ATOM 658 O O . ASN A 1 92 ? 20.156 -1.678 7.783 1.00 77.06 92 ASN A O 1
ATOM 662 N N . LEU A 1 93 ? 20.772 -0.343 6.095 1.00 76.75 93 LEU A N 1
ATOM 663 C CA . LEU A 1 93 ? 21.252 0.737 6.962 1.00 76.75 93 LEU A CA 1
ATOM 664 C C . LEU A 1 93 ? 20.104 1.426 7.713 1.00 76.75 93 LEU A C 1
ATOM 666 O O . LEU A 1 93 ? 20.299 1.886 8.837 1.00 76.75 93 LEU A O 1
ATOM 670 N N . VAL A 1 94 ? 18.932 1.512 7.085 1.00 69.88 94 VAL A N 1
ATOM 671 C CA . VAL A 1 94 ? 17.766 2.229 7.612 1.00 69.88 94 VAL A CA 1
ATOM 672 C C . VAL A 1 94 ? 16.825 1.308 8.393 1.00 69.88 94 VAL A C 1
ATOM 674 O O . VAL A 1 94 ? 16.333 1.685 9.455 1.00 69.88 94 VAL A O 1
ATOM 677 N N . PHE A 1 95 ? 16.606 0.088 7.907 1.00 70.94 95 PHE A N 1
ATOM 678 C CA . PHE A 1 95 ? 15.635 -0.867 8.445 1.00 70.94 95 PHE A CA 1
ATOM 679 C C . PHE A 1 95 ? 16.269 -2.047 9.187 1.00 70.94 95 PHE A C 1
ATOM 681 O O . PHE A 1 95 ? 15.559 -2.785 9.860 1.00 70.94 95 PHE A O 1
ATOM 688 N N . GLY A 1 96 ? 17.586 -2.248 9.082 1.00 74.62 96 GLY A N 1
ATOM 689 C CA . GLY A 1 96 ? 18.286 -3.406 9.655 1.00 74.62 96 GLY A CA 1
ATOM 690 C C . GLY A 1 96 ? 18.135 -4.700 8.846 1.00 74.62 96 GLY A C 1
ATOM 691 O O . GLY A 1 96 ? 18.919 -5.630 9.028 1.00 74.62 96 GLY A O 1
ATOM 692 N N . GLU A 1 97 ? 17.182 -4.747 7.917 1.00 74.06 97 GLU A N 1
ATOM 693 C CA . GLU A 1 97 ? 16.949 -5.848 6.989 1.00 74.06 97 GLU A CA 1
ATOM 694 C C . GLU A 1 97 ? 16.469 -5.337 5.625 1.00 74.06 97 GLU A C 1
ATOM 696 O O . GLU A 1 97 ? 16.104 -4.172 5.468 1.00 74.06 97 GLU A O 1
ATOM 701 N N . THR A 1 98 ? 16.474 -6.224 4.630 1.00 69.44 98 THR A N 1
ATOM 702 C CA . THR A 1 98 ? 15.956 -5.931 3.291 1.00 69.44 98 THR A CA 1
ATOM 703 C C . THR A 1 98 ? 14.456 -6.178 3.283 1.00 69.44 98 THR A C 1
ATOM 705 O O . THR A 1 98 ? 14.004 -7.259 3.676 1.00 69.44 98 THR A O 1
ATOM 708 N N . ILE A 1 99 ? 13.677 -5.220 2.792 1.00 72.25 99 ILE A N 1
ATOM 709 C CA . ILE A 1 99 ? 12.221 -5.339 2.802 1.00 72.25 99 ILE A CA 1
ATOM 710 C C . ILE A 1 99 ? 11.790 -6.310 1.699 1.00 72.25 99 ILE A C 1
ATOM 712 O O . ILE A 1 99 ? 12.097 -6.144 0.514 1.00 72.25 99 ILE A O 1
ATOM 716 N N . LYS A 1 100 ? 11.038 -7.352 2.072 1.00 69.12 100 LYS A N 1
ATOM 717 C CA . LYS A 1 100 ? 10.499 -8.316 1.101 1.00 69.12 100 LYS A CA 1
ATOM 718 C C . LYS A 1 100 ? 9.509 -7.624 0.169 1.00 69.12 100 LYS A C 1
ATOM 720 O O . LYS A 1 100 ? 8.531 -7.043 0.623 1.00 69.12 100 LYS A O 1
ATOM 725 N N . GLY A 1 101 ? 9.757 -7.718 -1.137 1.00 69.75 101 GLY A N 1
ATOM 726 C CA . GLY A 1 101 ? 8.939 -7.043 -2.150 1.00 69.75 101 GLY A CA 1
ATOM 727 C C . GLY A 1 101 ? 9.158 -5.527 -2.228 1.00 69.75 101 GLY A C 1
ATOM 728 O O . GLY A 1 101 ? 8.470 -4.873 -3.004 1.00 69.75 101 GLY A O 1
ATOM 729 N N . GLY A 1 102 ? 10.112 -4.978 -1.466 1.00 76.25 102 GLY A N 1
ATOM 730 C CA . GLY A 1 102 ? 10.526 -3.580 -1.558 1.00 76.25 102 GLY A CA 1
ATOM 731 C C . GLY A 1 102 ? 11.389 -3.290 -2.795 1.00 76.25 102 GLY A C 1
ATOM 732 O O . GLY A 1 102 ? 11.630 -4.181 -3.629 1.00 76.25 102 GLY A O 1
ATOM 733 N N . PRO A 1 103 ? 11.877 -2.049 -2.949 1.00 82.88 103 PRO A N 1
ATOM 734 C CA . PRO A 1 103 ? 12.681 -1.663 -4.105 1.00 82.88 103 PRO A CA 1
ATOM 735 C C . PRO A 1 103 ? 13.965 -2.465 -4.266 1.00 82.88 103 PRO A C 1
ATOM 737 O O . PRO A 1 103 ? 14.266 -2.855 -5.394 1.00 82.88 103 PRO A O 1
ATOM 740 N N . ALA A 1 104 ? 14.690 -2.787 -3.189 1.00 84.50 104 ALA A N 1
ATOM 741 C CA . ALA A 1 104 ? 15.888 -3.621 -3.286 1.00 84.50 104 ALA A CA 1
ATOM 742 C C . ALA A 1 104 ? 15.564 -5.001 -3.872 1.00 84.50 104 ALA A C 1
ATOM 744 O O . ALA A 1 104 ? 16.220 -5.438 -4.817 1.00 84.50 104 ALA A O 1
ATOM 745 N N . ALA A 1 105 ? 14.519 -5.665 -3.372 1.00 83.62 105 ALA A N 1
ATOM 746 C CA . ALA A 1 105 ? 14.101 -6.979 -3.863 1.00 83.62 105 ALA A CA 1
ATOM 747 C C . ALA A 1 105 ? 13.664 -6.930 -5.340 1.00 83.62 105 ALA A C 1
ATOM 749 O O . ALA A 1 105 ? 14.023 -7.802 -6.139 1.00 83.62 105 ALA A O 1
ATOM 750 N N . THR A 1 106 ? 12.933 -5.880 -5.725 1.00 87.88 106 THR A N 1
ATOM 751 C CA . THR A 1 106 ? 12.500 -5.653 -7.113 1.00 87.88 106 THR A CA 1
ATOM 752 C C . THR A 1 106 ? 13.699 -5.430 -8.035 1.00 87.88 106 THR A C 1
ATOM 754 O O . THR A 1 106 ? 13.804 -6.062 -9.090 1.00 87.88 106 THR A O 1
ATOM 757 N N . MET A 1 107 ? 14.654 -4.597 -7.610 1.00 92.00 107 MET A N 1
ATOM 758 C CA . MET A 1 107 ? 15.882 -4.334 -8.357 1.00 92.00 107 MET A CA 1
ATOM 759 C C . MET A 1 107 ? 16.751 -5.585 -8.491 1.00 92.00 107 MET A C 1
ATOM 761 O O . MET A 1 107 ? 17.280 -5.838 -9.569 1.00 92.00 107 MET A O 1
ATOM 765 N N . GLN A 1 108 ? 16.860 -6.405 -7.444 1.00 90.81 108 GLN A N 1
ATOM 766 C CA . GLN A 1 108 ? 17.601 -7.669 -7.484 1.00 90.81 108 GLN A CA 1
ATOM 767 C C . GLN A 1 108 ? 16.988 -8.653 -8.484 1.00 90.81 108 GLN A C 1
ATOM 769 O O . GLN A 1 108 ? 17.709 -9.254 -9.278 1.00 90.81 108 GLN A O 1
ATOM 774 N N . SER A 1 109 ? 15.661 -8.794 -8.491 1.00 88.44 109 SER A N 1
ATOM 775 C CA . SER A 1 109 ? 14.957 -9.649 -9.454 1.00 88.44 109 SER A CA 1
ATOM 776 C C . SER A 1 109 ? 15.193 -9.195 -10.899 1.00 88.44 109 SER A C 1
ATOM 778 O O . SER A 1 109 ? 15.553 -9.998 -11.767 1.00 88.44 109 SER A O 1
ATOM 780 N N . ALA A 1 110 ? 15.068 -7.887 -11.149 1.00 89.50 110 ALA A N 1
ATOM 781 C CA . ALA A 1 110 ? 15.324 -7.288 -12.454 1.00 89.50 110 ALA A CA 1
ATOM 782 C C . ALA A 1 110 ? 16.787 -7.461 -12.897 1.00 89.50 110 ALA A C 1
ATOM 784 O O . ALA A 1 110 ? 17.038 -7.889 -14.026 1.00 89.50 110 ALA A O 1
ATOM 785 N N . ALA A 1 111 ? 17.745 -7.203 -12.002 1.00 91.31 111 ALA A N 1
ATOM 786 C CA . ALA A 1 111 ? 19.171 -7.363 -12.262 1.00 91.31 111 ALA A CA 1
ATOM 787 C C . ALA A 1 111 ? 19.538 -8.822 -12.575 1.00 91.31 111 ALA A C 1
ATOM 789 O O . ALA A 1 111 ? 20.150 -9.074 -13.609 1.00 91.31 111 ALA A O 1
ATOM 790 N N . MET A 1 112 ? 19.071 -9.793 -11.779 1.00 88.94 112 MET A N 1
ATOM 791 C CA . MET A 1 112 ? 19.301 -11.223 -12.039 1.00 88.94 112 MET A CA 1
ATOM 792 C C . MET A 1 112 ? 18.755 -11.656 -13.404 1.00 88.94 112 MET A C 1
ATOM 794 O O . MET A 1 112 ? 19.364 -12.468 -14.109 1.00 88.94 112 MET A O 1
ATOM 798 N N . ARG A 1 113 ? 17.589 -11.127 -13.800 1.00 88.38 113 ARG A N 1
ATOM 799 C CA . ARG A 1 113 ? 17.021 -11.384 -15.128 1.00 88.38 113 ARG A CA 1
ATOM 800 C C . ARG A 1 113 ? 17.900 -10.772 -16.219 1.00 88.38 113 ARG A C 1
ATOM 802 O O . ARG A 1 113 ? 18.172 -11.445 -17.210 1.00 88.38 113 ARG A O 1
ATOM 809 N N . ASN A 1 114 ? 18.374 -9.542 -16.033 1.00 91.75 114 ASN A N 1
ATOM 810 C CA . ASN A 1 114 ? 19.244 -8.850 -16.985 1.00 91.75 114 ASN A CA 1
ATOM 811 C C . ASN A 1 114 ? 20.618 -9.522 -17.137 1.00 91.75 114 ASN A C 1
ATOM 813 O O . ASN A 1 114 ? 21.099 -9.642 -18.265 1.00 91.75 114 ASN A O 1
ATOM 817 N N . GLU A 1 115 ? 21.209 -10.013 -16.045 1.00 89.62 115 GLU A N 1
ATOM 818 C CA . GLU A 1 115 ? 22.450 -10.801 -16.056 1.00 89.62 115 GLU A CA 1
ATOM 819 C C . GLU A 1 115 ? 22.260 -12.113 -16.817 1.00 89.62 115 GLU A C 1
ATOM 821 O O . GLU A 1 115 ? 23.063 -12.459 -17.682 1.00 89.62 115 GLU A O 1
ATOM 826 N N . ARG A 1 116 ? 21.158 -12.831 -16.561 1.00 86.62 116 ARG A N 1
ATOM 827 C CA . ARG A 1 116 ? 20.838 -14.080 -17.271 1.00 86.62 116 ARG A CA 1
ATOM 828 C C . ARG A 1 116 ? 20.652 -13.864 -18.774 1.00 86.62 116 ARG A C 1
ATOM 830 O O . ARG A 1 116 ? 20.955 -14.758 -19.558 1.00 86.62 116 ARG A O 1
ATOM 837 N N . MET A 1 117 ? 20.151 -12.695 -19.168 1.00 85.12 117 MET A N 1
ATOM 838 C CA . MET A 1 117 ? 20.024 -12.295 -20.572 1.00 85.12 117 MET A CA 1
ATOM 839 C C . MET A 1 117 ? 21.341 -11.771 -21.168 1.00 85.12 117 MET A C 1
ATOM 841 O O . MET A 1 117 ? 21.395 -11.512 -22.367 1.00 85.12 117 MET A O 1
ATOM 845 N N . GLY A 1 118 ? 22.394 -11.605 -20.360 1.00 85.56 118 GLY A N 1
ATOM 846 C CA . GLY A 1 118 ? 23.692 -11.083 -20.789 1.00 85.56 118 GLY A CA 1
ATOM 847 C C . GLY A 1 118 ? 23.680 -9.599 -21.159 1.00 85.56 118 GLY A C 1
ATOM 848 O O . GLY A 1 118 ? 24.611 -9.133 -21.811 1.00 85.56 118 GLY A O 1
ATOM 849 N N . VAL A 1 119 ? 22.633 -8.855 -20.781 1.00 88.00 119 VAL A N 1
ATOM 850 C CA . VAL A 1 119 ? 22.519 -7.419 -21.097 1.00 88.00 119 VAL A CA 1
ATOM 851 C C . VAL A 1 119 ? 23.298 -6.562 -20.102 1.00 88.00 119 VAL A C 1
ATOM 853 O O . VAL A 1 119 ? 23.727 -5.461 -20.442 1.00 88.00 119 VAL A O 1
ATOM 856 N N . VAL A 1 120 ? 23.502 -7.077 -18.888 1.00 88.31 120 VAL A N 1
ATOM 857 C CA . VAL A 1 120 ? 24.383 -6.473 -17.888 1.00 88.31 120 VAL A CA 1
ATOM 858 C C . VAL A 1 120 ? 25.378 -7.497 -17.353 1.00 88.31 120 VAL A C 1
ATOM 860 O O . VAL A 1 120 ? 25.074 -8.688 -17.281 1.00 88.31 120 VAL A O 1
ATOM 863 N N . GLY A 1 121 ? 26.575 -7.032 -17.005 1.00 85.69 121 GLY A N 1
ATOM 864 C CA . GLY A 1 121 ? 27.585 -7.842 -16.326 1.00 85.69 121 GLY A CA 1
ATOM 865 C C . GLY A 1 121 ? 27.374 -7.879 -14.813 1.00 85.69 121 GLY A C 1
ATOM 866 O O . GLY A 1 121 ? 26.780 -6.966 -14.246 1.00 85.69 121 GLY A O 1
ATOM 867 N N . HIS A 1 122 ? 27.931 -8.901 -14.161 1.00 86.44 122 HIS A N 1
ATOM 868 C CA . HIS A 1 122 ? 27.850 -9.067 -12.707 1.00 86.44 122 HIS A CA 1
ATOM 869 C C . HIS A 1 122 ? 28.432 -7.896 -11.913 1.00 86.44 122 HIS A C 1
ATOM 871 O O . HIS A 1 122 ? 27.964 -7.622 -10.817 1.00 86.44 122 HIS A O 1
ATOM 877 N N . ASP A 1 123 ? 29.430 -7.209 -12.482 1.00 85.69 123 ASP A N 1
ATOM 878 C CA . ASP A 1 123 ? 30.134 -6.068 -11.882 1.00 85.69 123 ASP A CA 1
ATOM 879 C C . ASP A 1 123 ? 29.648 -4.698 -12.398 1.00 85.69 123 ASP A C 1
ATOM 881 O O . ASP A 1 123 ? 30.281 -3.665 -12.160 1.00 85.69 123 ASP A O 1
ATOM 885 N N . GLN A 1 124 ? 28.546 -4.670 -13.152 1.00 85.38 124 GLN A N 1
ATOM 886 C CA . GLN A 1 124 ? 28.048 -3.459 -13.787 1.00 85.38 124 GLN A CA 1
ATOM 887 C C . GLN A 1 124 ? 27.223 -2.571 -12.844 1.00 85.38 124 GLN A C 1
ATOM 889 O O . GLN A 1 124 ? 26.177 -2.960 -12.334 1.00 85.38 124 GLN A O 1
ATOM 894 N N . ALA A 1 125 ? 27.636 -1.310 -12.729 1.00 83.44 125 ALA A N 1
ATOM 895 C CA . ALA A 1 125 ? 26.840 -0.234 -12.142 1.00 83.44 125 ALA A CA 1
ATOM 896 C C . ALA A 1 125 ? 26.318 0.711 -13.229 1.00 83.44 125 ALA A C 1
ATOM 898 O O . ALA A 1 125 ? 26.912 0.833 -14.305 1.00 83.44 125 ALA A O 1
ATOM 899 N N . THR A 1 126 ? 25.225 1.412 -12.941 1.00 83.00 126 THR A N 1
ATOM 900 C CA . THR A 1 126 ? 24.738 2.479 -13.815 1.00 83.00 126 THR A CA 1
ATOM 901 C C . THR A 1 126 ? 25.533 3.772 -13.589 1.00 83.00 126 THR A C 1
ATOM 903 O O . THR A 1 126 ? 25.764 4.188 -12.461 1.00 83.00 126 THR A O 1
ATOM 906 N N . ASP A 1 127 ? 25.903 4.497 -14.650 1.00 78.69 127 ASP A N 1
ATOM 907 C CA . ASP A 1 127 ? 26.647 5.766 -14.484 1.00 78.69 127 ASP A CA 1
ATOM 908 C C . ASP A 1 127 ? 25.906 6.792 -13.603 1.00 78.69 127 ASP A C 1
ATOM 910 O O . ASP A 1 127 ? 26.514 7.536 -12.841 1.00 78.69 127 ASP A O 1
ATOM 914 N N . ALA A 1 128 ? 24.570 6.807 -13.671 1.00 72.44 128 ALA A N 1
ATOM 915 C CA . ALA A 1 128 ? 23.747 7.742 -12.903 1.00 72.44 128 ALA A CA 1
ATOM 916 C C . ALA A 1 128 ? 23.778 7.441 -11.392 1.00 72.44 128 ALA A C 1
ATOM 918 O O . ALA A 1 128 ? 23.841 8.362 -10.581 1.00 72.44 128 ALA A O 1
ATOM 919 N N . THR A 1 129 ? 23.796 6.165 -10.997 1.00 70.00 129 THR A N 1
ATOM 920 C CA . THR A 1 129 ? 23.953 5.754 -9.593 1.00 70.00 129 THR A CA 1
ATOM 921 C C . THR A 1 129 ? 25.389 5.939 -9.109 1.00 70.00 129 THR A C 1
ATOM 923 O O . THR A 1 129 ? 25.587 6.262 -7.943 1.00 70.00 129 THR A O 1
ATOM 926 N N . ALA A 1 130 ? 26.391 5.831 -9.986 1.00 69.31 130 ALA A N 1
ATOM 927 C CA . ALA A 1 130 ? 27.779 6.142 -9.639 1.00 69.31 130 ALA A CA 1
ATOM 928 C C . ALA A 1 130 ? 27.999 7.635 -9.314 1.00 69.31 130 ALA A C 1
ATOM 930 O O . ALA A 1 130 ? 28.838 7.963 -8.472 1.00 69.31 130 ALA A O 1
ATOM 931 N N . GLU A 1 131 ? 27.253 8.539 -9.957 1.00 71.31 131 GLU A N 1
ATOM 932 C CA . GLU A 1 131 ? 27.358 9.988 -9.734 1.00 71.31 131 GLU A CA 1
ATOM 933 C C . GLU A 1 131 ? 26.446 10.505 -8.614 1.00 71.31 131 GLU A C 1
ATOM 935 O O . GLU A 1 131 ? 26.872 11.333 -7.807 1.00 71.31 131 GLU A O 1
ATOM 940 N N . GLN A 1 132 ? 25.194 10.042 -8.567 1.00 73.12 132 GLN A N 1
ATOM 941 C CA . GLN A 1 132 ? 24.155 10.582 -7.679 1.00 73.12 132 GLN A CA 1
ATOM 942 C C . GLN A 1 132 ? 23.765 9.634 -6.536 1.00 73.12 132 GLN A C 1
ATOM 944 O O . GLN A 1 132 ? 23.080 10.053 -5.604 1.00 73.12 132 GLN A O 1
ATOM 949 N N . GLY A 1 133 ? 24.242 8.389 -6.562 1.00 81.38 133 GLY A N 1
ATOM 950 C CA . GLY A 1 133 ? 24.060 7.421 -5.488 1.00 81.38 133 GLY A CA 1
ATOM 951 C C . GLY A 1 133 ? 22.651 6.842 -5.377 1.00 81.38 133 GLY A C 1
ATOM 952 O O . GLY A 1 133 ? 21.737 7.149 -6.146 1.00 81.38 133 GLY A O 1
ATOM 953 N N . VAL A 1 134 ? 22.504 5.977 -4.378 1.00 84.38 134 VAL A N 1
ATOM 954 C CA . VAL A 1 134 ? 21.232 5.450 -3.886 1.00 84.38 134 VAL A CA 1
ATOM 955 C C . VAL A 1 134 ? 21.080 5.929 -2.449 1.00 84.38 134 VAL A C 1
ATOM 957 O O . VAL A 1 134 ? 22.023 5.818 -1.662 1.00 84.38 134 VAL A O 1
ATOM 960 N N . THR A 1 135 ? 19.929 6.504 -2.113 1.00 79.12 135 THR A N 1
ATOM 961 C CA . THR A 1 135 ? 19.682 7.069 -0.782 1.00 79.12 135 THR A CA 1
ATOM 962 C C . THR A 1 135 ? 18.295 6.708 -0.282 1.00 79.12 135 THR A C 1
ATOM 964 O O . THR A 1 135 ? 17.359 6.525 -1.055 1.00 79.12 135 THR A O 1
ATOM 967 N N . VAL A 1 136 ? 18.166 6.637 1.037 1.00 78.69 136 VAL A N 1
ATOM 968 C CA . VAL A 1 136 ? 16.888 6.489 1.727 1.00 78.69 136 VAL A CA 1
ATOM 969 C C . VAL A 1 136 ? 16.791 7.642 2.713 1.00 78.69 136 VAL A C 1
ATOM 971 O O . VAL A 1 136 ? 17.704 7.863 3.510 1.00 78.69 136 VAL A O 1
ATOM 974 N N . SER A 1 137 ? 15.724 8.426 2.616 1.00 74.50 137 SER A N 1
ATOM 975 C CA . SER A 1 137 ? 15.454 9.530 3.531 1.00 74.50 137 SER A CA 1
ATOM 976 C C . SER A 1 137 ? 14.224 9.227 4.363 1.00 74.50 137 SER A C 1
ATOM 978 O O . SER A 1 137 ? 13.202 8.812 3.819 1.00 74.50 137 SER A O 1
ATOM 980 N N . GLU A 1 138 ? 14.296 9.519 5.654 1.00 77.44 138 GLU A N 1
ATOM 981 C CA . GLU A 1 138 ? 13.163 9.408 6.563 1.00 77.44 138 GLU A CA 1
ATOM 982 C C . GLU A 1 138 ? 12.719 10.799 7.013 1.00 77.44 138 GLU A C 1
ATOM 984 O O . GLU A 1 138 ? 13.519 11.601 7.497 1.00 77.44 138 GLU A O 1
ATOM 989 N N . THR A 1 139 ? 11.427 11.081 6.884 1.00 73.38 139 THR A N 1
ATOM 990 C CA . THR A 1 139 ? 10.802 12.298 7.407 1.00 73.38 139 THR A CA 1
ATOM 991 C C . THR A 1 139 ? 9.831 11.917 8.511 1.00 73.38 139 THR A C 1
ATOM 993 O O . THR A 1 139 ? 8.818 11.278 8.245 1.00 73.38 139 THR A O 1
ATOM 996 N N . ARG A 1 140 ? 10.117 12.315 9.754 1.00 74.19 140 ARG A N 1
ATOM 997 C CA . ARG A 1 140 ? 9.205 12.076 10.883 1.00 74.19 140 ARG A CA 1
ATOM 998 C C . ARG A 1 140 ? 7.903 12.848 10.693 1.00 74.19 140 ARG A C 1
ATOM 1000 O O . ARG A 1 140 ? 7.927 14.052 10.435 1.00 74.19 140 ARG A O 1
ATOM 1007 N N . VAL A 1 141 ? 6.786 12.160 10.876 1.00 67.94 141 VAL A N 1
ATOM 1008 C CA . VAL A 1 141 ? 5.429 12.708 10.867 1.00 67.94 141 VAL A CA 1
ATOM 1009 C C . VAL A 1 141 ? 4.679 12.215 12.108 1.00 67.94 141 VAL A C 1
ATOM 1011 O O . VAL A 1 141 ? 5.064 11.215 12.707 1.00 67.94 141 VAL A O 1
ATOM 1014 N N . PRO A 1 142 ? 3.607 12.884 12.556 1.00 59.44 142 PRO A N 1
ATOM 1015 C CA . PRO A 1 142 ? 2.778 12.327 13.621 1.00 59.44 142 PRO A CA 1
ATOM 1016 C C . PRO A 1 142 ? 2.279 10.922 13.237 1.00 59.44 142 PRO A C 1
ATOM 1018 O O . PRO A 1 142 ? 1.627 10.770 12.204 1.00 59.44 142 PRO A O 1
ATOM 1021 N N . GLY A 1 143 ? 2.611 9.913 14.050 1.00 60.84 143 GLY A N 1
ATOM 1022 C CA . GLY A 1 143 ? 2.221 8.512 13.838 1.00 60.84 143 GLY A CA 1
ATOM 1023 C C . GLY A 1 143 ? 3.246 7.635 13.106 1.00 60.84 143 GLY A C 1
ATOM 1024 O O . GLY A 1 143 ? 3.038 6.429 13.026 1.00 60.84 143 GLY A O 1
ATOM 1025 N N . GLY A 1 144 ? 4.363 8.182 12.613 1.00 70.00 144 GLY A N 1
ATOM 1026 C CA . GLY A 1 144 ? 5.411 7.382 11.976 1.00 70.00 144 GLY A CA 1
ATOM 1027 C C . GLY A 1 144 ? 6.435 8.208 11.204 1.00 70.00 144 GLY A C 1
ATOM 1028 O O . GLY A 1 144 ? 6.667 9.385 11.469 1.00 70.00 144 GLY A O 1
ATOM 1029 N N . ARG A 1 145 ? 7.045 7.608 10.189 1.00 73.44 145 ARG A N 1
ATOM 1030 C CA . ARG A 1 145 ? 8.040 8.260 9.339 1.00 73.44 145 ARG A CA 1
ATOM 1031 C C . ARG A 1 145 ? 7.768 7.974 7.873 1.00 73.44 145 ARG A C 1
ATOM 1033 O O . ARG A 1 145 ? 7.576 6.831 7.481 1.00 73.44 145 ARG A O 1
ATOM 1040 N N . ILE A 1 146 ? 7.737 9.017 7.055 1.00 77.06 146 ILE A N 1
ATOM 1041 C CA . ILE A 1 146 ? 7.692 8.875 5.602 1.00 77.06 146 ILE A CA 1
ATOM 1042 C C . ILE A 1 146 ? 9.093 8.486 5.155 1.00 77.06 146 ILE A C 1
ATOM 1044 O O . ILE A 1 146 ? 10.026 9.286 5.242 1.00 77.06 146 ILE A O 1
ATOM 1048 N N . VAL A 1 147 ? 9.233 7.261 4.680 1.00 79.81 147 VAL A N 1
ATOM 1049 C CA . VAL A 1 147 ? 10.422 6.779 3.996 1.00 79.81 147 VAL A CA 1
ATOM 1050 C C . VAL A 1 147 ? 10.290 7.165 2.533 1.00 79.81 147 VAL A C 1
ATOM 1052 O O . VAL A 1 147 ? 9.262 6.934 1.908 1.00 79.81 147 VAL A O 1
ATOM 1055 N N . THR A 1 148 ? 11.331 7.772 1.979 1.00 80.06 148 THR A N 1
ATOM 1056 C CA . THR A 1 148 ? 11.465 7.985 0.536 1.00 80.06 148 THR A CA 1
ATOM 1057 C C . THR A 1 148 ? 12.790 7.401 0.078 1.00 80.06 148 THR A C 1
ATOM 1059 O O . THR A 1 148 ? 13.842 7.751 0.613 1.00 80.06 148 THR A O 1
ATOM 1062 N N . GLU A 1 149 ? 12.734 6.507 -0.897 1.00 83.88 149 GLU A N 1
ATOM 1063 C CA . GLU A 1 149 ? 13.878 5.795 -1.456 1.00 83.88 149 GLU A CA 1
ATOM 1064 C C . GLU A 1 149 ? 14.182 6.358 -2.842 1.00 83.88 149 GLU A C 1
ATOM 1066 O O . GLU A 1 149 ? 13.280 6.570 -3.661 1.00 83.88 149 GLU A O 1
ATOM 1071 N N . PHE A 1 150 ? 15.461 6.608 -3.110 1.00 85.06 150 PHE A N 1
ATOM 1072 C CA . PHE A 1 150 ? 15.926 7.268 -4.320 1.00 85.06 150 PHE A CA 1
ATOM 1073 C C . PHE A 1 150 ? 16.994 6.451 -5.034 1.00 85.06 150 PHE A C 1
ATOM 1075 O O . PHE A 1 150 ? 17.940 5.964 -4.415 1.00 85.06 150 PHE A O 1
ATOM 1082 N N . VAL A 1 151 ? 16.906 6.408 -6.362 1.00 86.75 151 VAL A N 1
ATOM 1083 C CA . VAL A 1 151 ? 17.975 5.943 -7.252 1.00 86.75 151 VAL A CA 1
ATOM 1084 C C . VAL A 1 151 ? 18.363 7.095 -8.159 1.00 86.75 151 VAL A C 1
ATOM 1086 O O . VAL A 1 151 ? 17.512 7.650 -8.849 1.00 86.75 151 VAL A O 1
ATOM 1089 N N . ALA A 1 152 ? 19.642 7.471 -8.143 1.00 84.81 152 ALA A N 1
ATOM 1090 C CA . ALA A 1 152 ? 20.166 8.610 -8.894 1.00 84.81 152 ALA A CA 1
ATOM 1091 C C . ALA A 1 152 ? 19.294 9.876 -8.735 1.00 84.81 152 ALA A C 1
ATOM 1093 O O . ALA A 1 152 ? 18.851 10.497 -9.698 1.00 84.81 152 ALA A O 1
ATOM 1094 N N . GLY A 1 153 ? 18.959 10.207 -7.483 1.00 81.00 153 GLY A N 1
ATOM 1095 C CA . GLY A 1 153 ? 18.154 11.383 -7.138 1.00 81.00 153 GLY A CA 1
ATOM 1096 C C . GLY A 1 153 ? 16.673 11.330 -7.540 1.00 81.00 153 GLY A C 1
ATOM 1097 O O . GLY A 1 153 ? 15.951 12.286 -7.263 1.00 81.00 153 GLY A O 1
ATOM 1098 N N . GLN A 1 154 ? 16.194 10.244 -8.154 1.00 83.75 154 GLN A N 1
ATOM 1099 C CA . GLN A 1 154 ? 14.784 10.054 -8.497 1.00 83.75 154 GLN A CA 1
ATOM 1100 C C . GLN A 1 154 ? 14.106 9.126 -7.494 1.00 83.75 154 GLN A C 1
ATOM 1102 O O . GLN A 1 154 ? 14.675 8.106 -7.113 1.00 83.75 154 GLN A O 1
ATOM 1107 N N . VAL A 1 155 ? 12.887 9.478 -7.080 1.00 83.56 155 VAL A N 1
ATOM 1108 C CA . VAL A 1 155 ? 12.086 8.665 -6.157 1.00 83.56 155 VAL A CA 1
ATOM 1109 C C . VAL A 1 155 ? 11.708 7.358 -6.847 1.00 83.56 155 VAL A C 1
ATOM 1111 O O . VAL A 1 155 ? 11.039 7.376 -7.879 1.00 83.56 155 VAL A O 1
ATOM 1114 N N . VAL A 1 156 ? 12.120 6.236 -6.265 1.00 83.06 156 VAL A N 1
ATOM 1115 C CA . VAL A 1 156 ? 11.693 4.897 -6.701 1.00 83.06 156 VAL A CA 1
ATOM 1116 C C . VAL A 1 156 ? 10.539 4.368 -5.863 1.00 83.06 156 VAL A C 1
ATOM 1118 O O . VAL A 1 156 ? 9.747 3.563 -6.342 1.00 83.06 156 VAL A O 1
ATOM 1121 N N . SER A 1 157 ? 1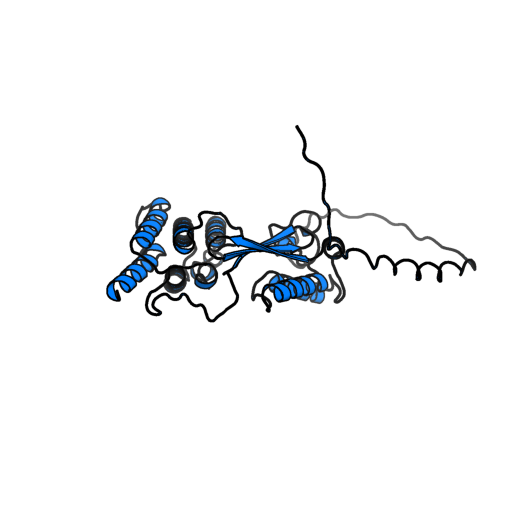0.430 4.839 -4.624 1.00 79.19 157 SER A N 1
ATOM 1122 C CA . SER A 1 157 ? 9.419 4.400 -3.676 1.00 79.19 157 SER A CA 1
ATOM 1123 C C . SER A 1 157 ? 9.279 5.430 -2.561 1.00 79.19 157 SER A C 1
ATOM 1125 O O . SER A 1 157 ? 10.239 6.104 -2.178 1.00 79.19 157 SER A O 1
ATOM 1127 N N . GLN A 1 158 ? 8.056 5.591 -2.075 1.00 80.44 158 GLN A N 1
ATOM 1128 C CA . GLN A 1 158 ? 7.745 6.415 -0.923 1.00 80.44 158 GLN A CA 1
ATOM 1129 C C . GLN A 1 158 ? 6.640 5.723 -0.139 1.00 80.44 158 GLN A C 1
ATOM 1131 O O . GLN A 1 158 ? 5.606 5.391 -0.699 1.00 80.44 158 GLN A O 1
ATOM 1136 N N . TYR A 1 159 ? 6.836 5.501 1.150 1.00 68.25 159 TYR A N 1
ATOM 1137 C CA . TYR A 1 159 ? 5.814 4.892 1.992 1.00 68.25 159 TYR A CA 1
ATOM 1138 C C . TYR A 1 159 ? 5.932 5.395 3.419 1.00 68.25 159 TYR A C 1
ATOM 1140 O O . TYR A 1 159 ? 6.951 5.935 3.844 1.00 68.25 159 TYR A O 1
ATOM 1148 N N . LEU A 1 160 ? 4.854 5.237 4.172 1.00 66.06 160 LEU A N 1
ATOM 1149 C CA . LEU A 1 160 ? 4.847 5.501 5.598 1.00 66.06 160 LEU A CA 1
ATOM 1150 C C . LEU A 1 160 ? 5.339 4.234 6.315 1.00 66.06 160 LEU A C 1
ATOM 1152 O O . LEU A 1 160 ? 4.851 3.146 6.028 1.00 66.06 160 LEU A O 1
ATOM 1156 N N . ALA A 1 161 ? 6.301 4.372 7.226 1.00 63.84 161 ALA A N 1
ATOM 1157 C CA . ALA A 1 161 ? 6.813 3.316 8.100 1.00 63.84 161 ALA A CA 1
ATOM 1158 C C . ALA A 1 161 ? 6.566 3.692 9.577 1.00 63.84 161 ALA A C 1
ATOM 1160 O O . ALA A 1 161 ? 6.615 4.877 9.911 1.00 63.84 161 ALA A O 1
ATOM 1161 N N . PRO A 1 162 ? 6.291 2.737 10.483 1.00 56.62 162 PRO A N 1
ATOM 1162 C CA . PRO A 1 162 ? 6.028 3.040 11.893 1.00 56.62 162 PRO A CA 1
ATOM 1163 C C . PRO A 1 162 ? 7.256 3.614 12.595 1.00 56.62 162 PRO A C 1
ATOM 1165 O O . PRO A 1 162 ? 8.387 3.338 12.204 1.00 56.62 162 PRO A O 1
ATOM 1168 N N . ASP A 1 163 ? 7.067 4.436 13.626 1.00 55.38 163 ASP A N 1
ATOM 1169 C CA . ASP A 1 163 ? 8.195 4.932 14.419 1.00 55.38 163 ASP A CA 1
ATOM 1170 C C . ASP A 1 163 ? 8.797 3.778 15.237 1.00 55.38 163 ASP A C 1
ATOM 1172 O O . ASP A 1 163 ? 8.200 3.299 16.197 1.00 55.38 163 ASP A O 1
ATOM 1176 N N . GLY A 1 164 ? 10.004 3.354 14.850 1.00 50.03 164 GLY A N 1
ATOM 1177 C CA . GLY A 1 164 ? 10.759 2.292 15.511 1.00 50.03 164 GLY A CA 1
ATOM 1178 C C . GLY A 1 164 ? 10.404 0.894 15.007 1.00 50.03 164 GLY A C 1
ATOM 1179 O O . GLY A 1 164 ? 9.305 0.392 15.218 1.00 50.03 164 GLY A O 1
ATOM 1180 N N . ALA A 1 165 ? 11.382 0.231 14.389 1.00 43.41 165 ALA A N 1
ATOM 1181 C CA . ALA A 1 165 ? 11.408 -1.222 14.297 1.00 43.41 165 ALA A CA 1
ATOM 1182 C C . ALA A 1 165 ? 11.638 -1.790 15.708 1.00 43.41 165 ALA A C 1
ATOM 1184 O O . ALA A 1 165 ? 12.755 -2.124 16.087 1.00 43.41 165 ALA A O 1
ATOM 1185 N N . ASP A 1 166 ? 10.574 -1.838 16.499 1.00 35.62 166 ASP A N 1
ATOM 1186 C CA . ASP A 1 166 ? 10.456 -2.757 17.619 1.00 35.62 166 ASP A CA 1
ATOM 1187 C C . ASP A 1 166 ? 9.264 -3.662 17.273 1.00 35.62 166 ASP A C 1
ATOM 1189 O O . ASP A 1 166 ? 8.114 -3.252 17.458 1.00 35.62 166 ASP A O 1
ATOM 1193 N N . PRO A 1 167 ? 9.481 -4.887 16.755 1.00 38.81 167 PRO A N 1
ATOM 1194 C CA . PRO A 1 167 ? 8.398 -5.841 16.482 1.00 38.81 167 PRO A CA 1
ATOM 1195 C C . PRO A 1 167 ? 7.644 -6.274 17.759 1.00 38.81 167 PRO A C 1
ATOM 1197 O O . PRO A 1 167 ? 6.746 -7.106 17.701 1.00 38.81 167 PRO A O 1
ATOM 1200 N N . ALA A 1 168 ? 8.002 -5.706 18.916 1.00 35.91 168 ALA A N 1
ATOM 1201 C CA . ALA A 1 168 ? 7.375 -5.895 20.215 1.00 35.91 168 ALA A CA 1
ATOM 1202 C C . ALA A 1 168 ? 6.421 -4.756 20.629 1.00 35.91 168 ALA A C 1
ATOM 1204 O O . ALA A 1 168 ? 5.874 -4.797 21.730 1.00 35.91 168 ALA A O 1
ATOM 1205 N N . ARG A 1 169 ? 6.189 -3.747 19.779 1.00 36.47 169 ARG A N 1
ATOM 1206 C CA . ARG A 1 169 ? 5.081 -2.798 19.957 1.00 36.47 169 ARG A CA 1
ATOM 1207 C C . ARG A 1 169 ? 4.015 -3.014 18.890 1.00 36.47 169 ARG A C 1
ATOM 1209 O O . ARG A 1 169 ? 3.694 -2.124 18.109 1.00 36.47 169 ARG A O 1
ATOM 1216 N N . GLY A 1 170 ? 3.414 -4.204 18.945 1.00 37.75 170 GLY A N 1
ATOM 1217 C CA . GLY A 1 170 ? 1.971 -4.287 18.754 1.00 37.75 170 GLY A CA 1
ATOM 1218 C C . GLY A 1 170 ? 1.325 -3.228 19.644 1.00 37.75 170 GLY A C 1
ATOM 1219 O O . GLY A 1 170 ? 1.801 -2.968 20.757 1.00 37.75 170 GLY A O 1
ATOM 1220 N N . ALA A 1 171 ? 0.345 -2.527 19.088 1.00 42.75 171 ALA A N 1
ATOM 1221 C CA . ALA A 1 171 ? -0.430 -1.530 19.794 1.00 42.75 171 ALA A CA 1
ATOM 1222 C C . ALA A 1 171 ? -0.705 -2.018 21.222 1.00 42.75 171 ALA A C 1
ATOM 1224 O O . ALA A 1 171 ? -1.226 -3.108 21.415 1.00 42.75 171 ALA A O 1
ATOM 1225 N N . ALA A 1 172 ? -0.375 -1.212 22.231 1.00 38.62 172 ALA A N 1
ATOM 1226 C CA . ALA A 1 172 ? -0.918 -1.403 23.573 1.00 38.62 172 ALA A CA 1
ATOM 1227 C C . ALA A 1 172 ? -2.407 -0.991 23.587 1.00 38.62 172 ALA A C 1
ATOM 1229 O O . ALA A 1 172 ? -2.825 -0.169 24.402 1.00 38.62 172 ALA A O 1
ATOM 1230 N N . GLY A 1 173 ? -3.160 -1.491 22.608 1.00 42.72 173 GLY A N 1
ATOM 1231 C CA . GLY A 1 173 ? -4.590 -1.694 22.672 1.00 42.72 173 GLY A CA 1
ATOM 1232 C C . GLY A 1 173 ? -4.821 -3.069 23.280 1.00 42.72 173 GLY A C 1
ATOM 1233 O O . GLY A 1 173 ? -3.927 -3.912 23.315 1.00 42.72 173 GLY A O 1
ATOM 1234 N N . ASP A 1 174 ? -5.995 -3.260 23.843 1.00 45.88 174 ASP A N 1
ATOM 1235 C CA . ASP A 1 174 ? -6.431 -4.562 24.323 1.00 45.88 174 ASP A CA 1
ATOM 1236 C C . ASP A 1 174 ? -6.262 -5.580 23.178 1.00 45.88 174 ASP A C 1
ATOM 1238 O O . ASP A 1 174 ? -6.875 -5.400 22.130 1.00 45.88 174 ASP A O 1
ATOM 1242 N N . ASP A 1 175 ? -5.422 -6.610 23.350 1.00 55.22 175 ASP A N 1
ATOM 1243 C CA . ASP A 1 175 ? -5.035 -7.629 22.337 1.00 55.22 175 ASP A CA 1
ATOM 1244 C C . ASP A 1 175 ? -6.245 -8.455 21.816 1.00 55.22 175 ASP A C 1
ATOM 1246 O O . ASP A 1 175 ? -6.111 -9.448 21.104 1.00 55.22 175 ASP A O 1
ATOM 1250 N N . THR A 1 176 ? -7.452 -8.067 22.230 1.00 64.75 176 THR A N 1
ATOM 1251 C CA . THR A 1 176 ? -8.756 -8.610 21.859 1.00 64.75 176 THR A CA 1
ATOM 1252 C C . THR A 1 176 ? -9.511 -7.738 20.852 1.00 64.75 176 THR A C 1
ATOM 1254 O O . THR A 1 176 ? -10.426 -8.233 20.193 1.00 64.75 176 THR A O 1
ATOM 1257 N N . LYS A 1 177 ? -9.156 -6.453 20.707 1.00 80.62 177 LYS A N 1
ATOM 1258 C CA . LYS A 1 177 ? -9.883 -5.508 19.854 1.00 80.62 177 LYS A CA 1
ATOM 1259 C C . LYS A 1 177 ? -9.293 -5.454 18.457 1.00 80.62 177 LYS A C 1
ATOM 1261 O O . LYS A 1 177 ? -8.123 -5.148 18.268 1.00 80.62 177 LYS A O 1
ATOM 1266 N N . MET A 1 178 ? -10.158 -5.653 17.471 1.00 86.44 178 MET A N 1
ATOM 1267 C CA . MET A 1 178 ? -9.790 -5.613 16.064 1.00 86.44 178 MET A CA 1
ATOM 1268 C C . MET A 1 178 ? -9.422 -4.195 15.614 1.00 86.44 178 MET A C 1
ATOM 1270 O O . MET A 1 178 ? -10.150 -3.229 15.889 1.00 86.44 178 MET A O 1
ATOM 1274 N N . THR A 1 179 ? -8.343 -4.063 14.852 1.00 91.44 179 THR A N 1
ATOM 1275 C CA . THR A 1 179 ? -7.929 -2.804 14.219 1.00 91.44 179 THR A CA 1
ATOM 1276 C C . THR A 1 179 ? -8.558 -2.603 12.837 1.00 91.44 179 THR A C 1
ATOM 1278 O O . THR A 1 179 ? -9.192 -3.500 12.267 1.00 91.44 179 THR A O 1
ATOM 1281 N N . ILE A 1 180 ? -8.435 -1.391 12.280 1.00 90.38 180 ILE A N 1
ATOM 1282 C CA . ILE A 1 180 ? -8.945 -1.092 10.933 1.00 90.38 180 ILE A CA 1
ATOM 1283 C C . ILE A 1 180 ? -8.184 -1.906 9.880 1.00 90.38 180 ILE A C 1
ATOM 1285 O O . ILE A 1 180 ? -8.814 -2.435 8.964 1.00 90.38 180 ILE A O 1
ATOM 1289 N N . GLY A 1 181 ? -6.866 -2.053 10.014 1.00 90.50 181 GLY A N 1
ATOM 1290 C CA . GLY A 1 181 ? -6.040 -2.898 9.153 1.00 90.50 181 GLY A CA 1
ATOM 1291 C C . GLY A 1 181 ? -6.453 -4.362 9.186 1.00 90.50 181 GL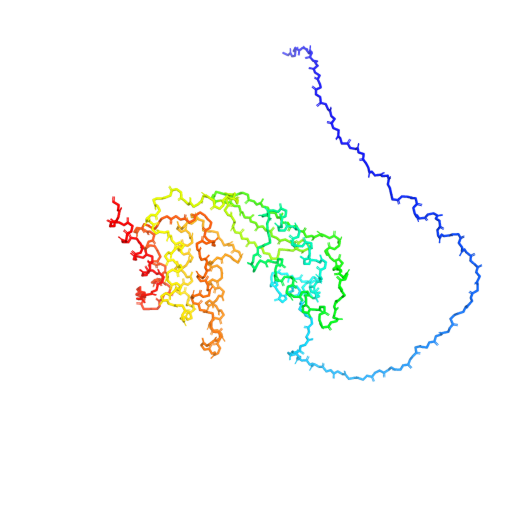Y A C 1
ATOM 1292 O O . GLY A 1 181 ? -6.679 -4.938 8.123 1.00 90.50 181 GLY A O 1
ATOM 1293 N N . GLU A 1 182 ? -6.686 -4.933 10.367 1.00 89.06 182 GLU A N 1
ATOM 1294 C CA . GLU A 1 182 ? -7.164 -6.314 10.499 1.00 89.06 182 GLU A CA 1
ATOM 1295 C C . GLU A 1 182 ? -8.546 -6.506 9.863 1.00 89.06 182 GLU A C 1
ATOM 1297 O O . GLU A 1 182 ? -8.799 -7.497 9.173 1.00 89.06 182 GLU A O 1
ATOM 1302 N N . ALA A 1 183 ? -9.447 -5.533 10.027 1.00 92.62 183 ALA A N 1
ATOM 1303 C CA . ALA A 1 183 ? -10.757 -5.561 9.383 1.00 92.62 183 ALA A CA 1
ATOM 1304 C C . ALA A 1 183 ? -10.659 -5.494 7.845 1.00 92.62 183 ALA A C 1
ATOM 1306 O O . ALA A 1 183 ? -11.464 -6.120 7.145 1.00 92.62 183 ALA A O 1
ATOM 1307 N N . LEU A 1 184 ? -9.681 -4.757 7.309 1.00 92.00 184 LEU A N 1
ATOM 1308 C CA . LEU A 1 184 ? -9.397 -4.704 5.875 1.00 92.00 184 LEU A CA 1
ATOM 1309 C C . LEU A 1 184 ? -8.780 -6.010 5.366 1.00 92.00 184 LEU A C 1
ATOM 1311 O O . LEU A 1 184 ? -9.207 -6.503 4.325 1.00 92.00 184 LEU A O 1
ATOM 1315 N N . GLU A 1 185 ? -7.843 -6.617 6.093 1.00 89.38 185 GLU A N 1
ATOM 1316 C CA . GLU A 1 185 ? -7.299 -7.932 5.730 1.00 89.38 185 GLU A CA 1
ATOM 1317 C C . GLU A 1 185 ? -8.399 -8.997 5.723 1.00 89.38 185 GLU A C 1
ATOM 1319 O O . GLU A 1 185 ? -8.527 -9.754 4.760 1.00 89.38 185 GLU A O 1
ATOM 1324 N N . ALA A 1 186 ? -9.268 -9.001 6.738 1.00 87.56 186 ALA A N 1
ATOM 1325 C CA . ALA A 1 186 ? -10.432 -9.880 6.795 1.00 87.56 186 ALA A CA 1
ATOM 1326 C C . ALA A 1 186 ? -11.388 -9.655 5.610 1.00 87.56 186 ALA A C 1
ATOM 1328 O O . ALA A 1 186 ? -11.919 -10.618 5.053 1.00 87.56 186 ALA A O 1
ATOM 1329 N N . ALA A 1 187 ? -11.582 -8.403 5.176 1.00 88.94 187 ALA A N 1
ATOM 1330 C CA . ALA A 1 187 ? -12.317 -8.104 3.948 1.00 88.94 187 ALA A CA 1
ATOM 1331 C C . ALA A 1 187 ? -11.617 -8.691 2.714 1.00 88.94 187 ALA A C 1
ATOM 1333 O O . ALA A 1 187 ? -12.277 -9.303 1.878 1.00 88.94 187 ALA A O 1
ATOM 1334 N N . GLY A 1 188 ? -10.291 -8.564 2.631 1.00 87.94 188 GLY A N 1
ATOM 1335 C CA . GLY A 1 188 ? -9.467 -9.186 1.597 1.00 87.94 188 GLY A CA 1
ATOM 1336 C C . GLY A 1 188 ? -9.620 -10.706 1.551 1.00 87.94 188 GLY A C 1
ATOM 1337 O O . GLY A 1 188 ? -9.706 -11.265 0.467 1.00 87.94 188 GLY A O 1
ATOM 1338 N N . TYR A 1 189 ? -9.745 -11.380 2.695 1.00 84.38 189 TYR A N 1
ATOM 1339 C CA . TYR A 1 189 ? -10.022 -12.820 2.739 1.00 84.38 189 TYR A CA 1
ATOM 1340 C C . TYR A 1 189 ? -11.458 -13.169 2.331 1.00 84.38 189 TYR A C 1
ATOM 1342 O O . TYR A 1 189 ? -11.670 -14.105 1.563 1.00 84.38 189 TYR A O 1
ATOM 1350 N N . ALA A 1 190 ? -12.451 -12.425 2.821 1.00 81.88 190 ALA A N 1
ATOM 1351 C CA . ALA A 1 190 ? -13.865 -12.708 2.562 1.00 81.88 190 ALA A CA 1
ATOM 1352 C C . ALA A 1 190 ? -14.289 -12.422 1.111 1.00 81.88 190 ALA A C 1
ATOM 1354 O O . ALA A 1 190 ? -15.251 -13.008 0.617 1.00 81.88 190 ALA A O 1
ATOM 1355 N N . ALA A 1 191 ? -13.591 -11.503 0.447 1.00 85.00 191 ALA A N 1
ATOM 1356 C CA . ALA A 1 191 ? -13.923 -10.982 -0.873 1.00 85.00 191 ALA A CA 1
ATOM 1357 C C . ALA A 1 191 ? -12.756 -11.061 -1.868 1.00 85.00 191 ALA A C 1
ATOM 1359 O O . ALA A 1 191 ? -12.711 -10.297 -2.835 1.00 85.00 191 ALA A O 1
ATOM 1360 N N . GLY A 1 192 ? -11.787 -11.935 -1.599 1.00 85.12 192 GLY A N 1
ATOM 1361 C CA . GLY A 1 192 ? -10.464 -11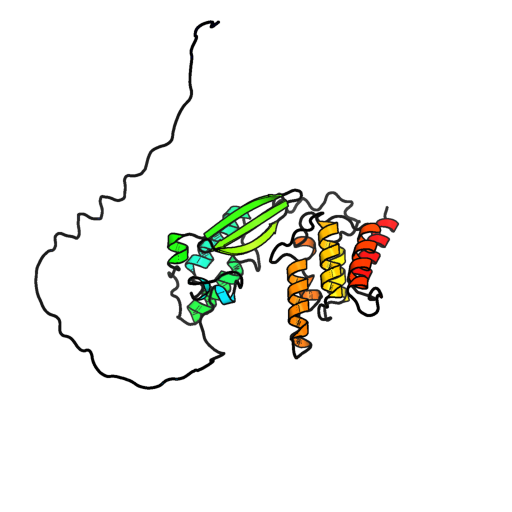.877 -2.210 1.00 85.12 192 GLY A CA 1
ATOM 1362 C C . GLY A 1 192 ? -10.402 -12.148 -3.702 1.00 85.12 192 GLY A C 1
ATOM 1363 O O . GLY A 1 192 ? -9.465 -11.698 -4.344 1.00 85.12 192 GLY A O 1
ATOM 1364 N N . ASP A 1 193 ? -11.393 -12.838 -4.256 1.00 86.12 193 ASP A N 1
ATOM 1365 C CA . ASP A 1 193 ? -11.536 -13.170 -5.677 1.00 86.12 193 ASP A CA 1
ATOM 1366 C C . ASP A 1 193 ? -12.238 -12.071 -6.492 1.00 86.12 193 ASP A C 1
ATOM 1368 O O . ASP A 1 193 ? -12.292 -12.123 -7.730 1.00 86.12 193 ASP A O 1
ATOM 1372 N N . ARG A 1 194 ? -12.770 -11.051 -5.811 1.00 88.94 194 ARG A N 1
ATOM 1373 C CA . ARG A 1 194 ? -13.518 -9.971 -6.446 1.00 88.94 194 ARG A CA 1
ATOM 1374 C C . ARG A 1 194 ? -12.580 -8.890 -6.976 1.00 88.94 194 ARG A C 1
ATOM 1376 O O . ARG A 1 194 ? -11.632 -8.512 -6.282 1.00 88.94 194 ARG A O 1
ATOM 1383 N N . PRO A 1 195 ? -12.834 -8.370 -8.189 1.00 90.38 195 PRO A N 1
ATOM 1384 C CA . PRO A 1 195 ? -12.086 -7.237 -8.710 1.00 90.38 195 PRO A CA 1
ATOM 1385 C C . PRO A 1 195 ? -12.327 -5.998 -7.846 1.00 90.38 195 PRO A C 1
ATOM 1387 O O . PRO A 1 195 ? -13.436 -5.786 -7.362 1.00 90.38 195 PRO A O 1
ATOM 1390 N N . VAL A 1 196 ? -11.289 -5.185 -7.673 1.00 92.31 196 VAL A N 1
ATOM 1391 C CA . VAL A 1 196 ? -11.396 -3.904 -6.967 1.00 92.31 196 VAL A CA 1
ATOM 1392 C C . VAL A 1 196 ? -12.242 -2.926 -7.784 1.00 92.31 196 VAL A C 1
ATOM 1394 O O . VAL A 1 196 ? -11.952 -2.695 -8.961 1.00 92.31 196 VAL A O 1
ATOM 1397 N N . GLU A 1 197 ? -13.264 -2.344 -7.154 1.00 91.12 197 GLU A N 1
ATOM 1398 C CA . GLU A 1 197 ? -14.126 -1.300 -7.722 1.00 91.12 197 GLU A CA 1
ATOM 1399 C C . GLU A 1 197 ? -13.774 0.094 -7.153 1.00 91.12 197 GLU A C 1
ATOM 1401 O O . GLU A 1 197 ? -13.134 0.231 -6.108 1.00 91.12 197 GLU A O 1
ATOM 1406 N N . HIS A 1 198 ? -14.221 1.172 -7.807 1.00 90.88 198 HIS A N 1
ATOM 1407 C CA . HIS A 1 198 ? -14.015 2.543 -7.307 1.00 90.88 198 HIS A CA 1
ATOM 1408 C C . HIS A 1 198 ? -14.661 2.777 -5.928 1.00 90.88 198 HIS A C 1
ATOM 1410 O O . HIS A 1 198 ? -14.121 3.520 -5.101 1.00 90.88 198 HIS A O 1
ATOM 1416 N N . SER A 1 199 ? -15.801 2.137 -5.648 1.00 90.19 199 SER A N 1
ATOM 1417 C CA . SER A 1 199 ? -16.431 2.172 -4.323 1.00 90.19 199 SER A CA 1
ATOM 1418 C C . SER A 1 199 ? -15.545 1.554 -3.249 1.00 90.19 199 SER A C 1
ATOM 1420 O O . SER A 1 199 ? -15.433 2.114 -2.158 1.00 90.19 199 SER A O 1
ATOM 1422 N N . ASP A 1 200 ? -14.863 0.456 -3.580 1.00 92.06 200 ASP A N 1
ATOM 1423 C CA . ASP A 1 200 ? -13.924 -0.211 -2.684 1.00 92.06 200 ASP A CA 1
ATOM 1424 C C . ASP A 1 200 ? -12.708 0.680 -2.423 1.00 92.06 200 ASP A C 1
ATOM 1426 O O . ASP A 1 200 ? -12.332 0.912 -1.276 1.00 92.06 200 ASP A O 1
ATOM 1430 N N . ALA A 1 201 ? -12.130 1.260 -3.477 1.00 92.25 201 ALA A N 1
ATOM 1431 C CA . ALA A 1 201 ? -10.985 2.153 -3.353 1.00 92.25 201 ALA A CA 1
ATOM 1432 C C . ALA A 1 201 ? -11.309 3.416 -2.527 1.00 92.25 201 ALA A C 1
ATOM 1434 O O . ALA A 1 201 ? -10.474 3.888 -1.751 1.00 92.25 201 ALA A O 1
ATOM 1435 N N . ALA A 1 202 ? -12.534 3.947 -2.630 1.00 91.88 202 ALA A N 1
ATOM 1436 C CA . ALA A 1 202 ? -13.005 5.041 -1.779 1.00 91.88 202 ALA A CA 1
ATOM 1437 C C . ALA A 1 202 ? -13.182 4.608 -0.313 1.00 91.88 202 ALA A C 1
ATOM 1439 O O . ALA A 1 202 ? -12.819 5.353 0.602 1.00 91.88 202 ALA A O 1
ATOM 1440 N N . ALA A 1 203 ? -13.704 3.402 -0.078 1.00 93.44 203 ALA A N 1
ATOM 1441 C CA . ALA A 1 203 ? -13.850 2.837 1.259 1.00 93.44 203 ALA A CA 1
ATOM 1442 C C . ALA A 1 203 ? -12.484 2.594 1.928 1.00 93.44 203 ALA A C 1
ATOM 1444 O O . ALA A 1 203 ? -12.305 2.951 3.092 1.00 93.44 203 ALA A O 1
ATOM 1445 N N . ILE A 1 204 ? -11.503 2.071 1.182 1.00 93.50 204 ILE A N 1
ATOM 1446 C CA . ILE A 1 204 ? -10.118 1.864 1.639 1.00 93.50 204 ILE A CA 1
ATOM 1447 C C . ILE A 1 204 ? -9.451 3.197 1.978 1.00 93.50 204 ILE A C 1
ATOM 1449 O O . ILE A 1 204 ? -8.834 3.313 3.034 1.00 93.50 204 ILE A O 1
ATOM 1453 N N . GLN A 1 205 ? -9.603 4.223 1.134 1.00 92.69 205 GLN A N 1
ATOM 1454 C CA . GLN A 1 205 ? -9.079 5.559 1.437 1.00 92.69 205 GLN A CA 1
ATOM 1455 C C . GLN A 1 205 ? -9.696 6.112 2.726 1.00 92.69 205 GLN A C 1
ATOM 1457 O O . GLN A 1 205 ? -8.972 6.594 3.593 1.00 92.69 205 GLN A O 1
ATOM 1462 N N . ALA A 1 206 ? -11.017 6.003 2.898 1.00 92.50 206 ALA A N 1
ATOM 1463 C CA . ALA A 1 206 ? -11.666 6.429 4.135 1.00 92.50 206 ALA A CA 1
ATOM 1464 C C . ALA A 1 206 ? -11.134 5.651 5.349 1.00 92.50 206 ALA A C 1
ATOM 1466 O O . ALA A 1 206 ? -10.825 6.261 6.371 1.00 92.50 206 ALA A O 1
ATOM 1467 N N . ALA A 1 207 ? -10.968 4.332 5.229 1.00 92.81 207 ALA A N 1
ATOM 1468 C CA . ALA A 1 207 ? -10.405 3.491 6.279 1.00 92.81 207 ALA A CA 1
ATOM 1469 C C . ALA A 1 207 ? -8.972 3.919 6.640 1.00 92.81 207 ALA A C 1
ATOM 1471 O O . ALA A 1 207 ? -8.686 4.124 7.815 1.00 92.81 207 ALA A O 1
ATOM 1472 N N . LYS A 1 208 ? -8.108 4.177 5.648 1.00 90.88 208 LYS A N 1
ATOM 1473 C CA . LYS A 1 208 ? -6.746 4.699 5.852 1.00 90.88 208 LYS A CA 1
ATOM 1474 C C . LYS A 1 208 ? -6.747 6.010 6.631 1.00 90.88 208 LYS A C 1
ATOM 1476 O O . LYS A 1 208 ? -6.001 6.149 7.599 1.00 90.88 208 LYS A O 1
ATOM 1481 N N . VAL A 1 209 ? -7.579 6.971 6.224 1.00 90.31 209 VAL A N 1
ATOM 1482 C CA . VAL A 1 209 ? -7.680 8.280 6.890 1.00 90.31 209 VAL A CA 1
ATOM 1483 C C . VAL A 1 209 ? -8.115 8.114 8.345 1.00 90.31 209 VAL A C 1
ATOM 1485 O O . VAL A 1 209 ? -7.641 8.834 9.219 1.00 90.31 209 VAL A O 1
ATOM 1488 N N . ARG A 1 210 ? -9.007 7.158 8.627 1.00 89.88 210 ARG A N 1
ATOM 1489 C CA . ARG A 1 210 ? -9.465 6.867 9.992 1.00 89.88 210 ARG A CA 1
ATOM 1490 C C . ARG A 1 210 ? -8.426 6.137 10.831 1.00 89.88 210 ARG A C 1
ATOM 1492 O O . ARG A 1 210 ? -8.298 6.474 12.002 1.00 89.88 210 ARG A O 1
ATOM 1499 N N . ALA A 1 211 ? -7.698 5.200 10.234 1.00 86.81 211 ALA A N 1
ATOM 1500 C CA . ALA A 1 211 ? -6.616 4.472 10.879 1.00 86.81 211 ALA A CA 1
ATOM 1501 C C . ALA A 1 211 ? -5.480 5.421 11.263 1.00 86.81 211 ALA A C 1
ATOM 1503 O O . ALA A 1 211 ? -5.169 5.587 12.431 1.00 86.81 211 ALA A O 1
ATOM 1504 N N . THR A 1 212 ? -4.944 6.132 10.276 1.00 78.81 212 THR A N 1
ATOM 1505 C CA . THR A 1 212 ? -3.707 6.914 10.414 1.00 78.81 212 THR A CA 1
ATOM 1506 C C . THR A 1 212 ? -3.931 8.359 10.869 1.00 78.81 212 THR A C 1
ATOM 1508 O O . THR A 1 212 ? -2.991 9.047 11.260 1.00 78.81 212 THR A O 1
ATOM 1511 N N . GLY A 1 213 ? -5.163 8.871 10.761 1.00 81.00 213 GLY A N 1
ATOM 1512 C CA . GLY A 1 213 ? -5.466 10.294 10.933 1.00 81.00 213 GLY A CA 1
ATOM 1513 C C . GLY A 1 213 ? -4.959 11.187 9.792 1.00 81.00 213 GLY A C 1
ATOM 1514 O O . GLY A 1 213 ? -5.053 12.411 9.898 1.00 81.00 213 GLY A O 1
ATOM 1515 N N . GLN A 1 214 ? -4.419 10.610 8.712 1.00 74.81 214 GLN A N 1
ATOM 1516 C CA . GLN A 1 214 ? -3.783 11.343 7.619 1.00 74.81 214 GLN A CA 1
ATOM 1517 C C . GLN A 1 214 ? -4.612 11.281 6.330 1.00 74.81 214 GLN A C 1
ATOM 1519 O O . GLN A 1 214 ? -4.811 10.216 5.747 1.00 74.81 214 GLN A O 1
ATOM 1524 N N . ASP A 1 215 ? -5.030 12.452 5.841 1.00 80.88 215 ASP A N 1
ATOM 1525 C CA . ASP A 1 215 ? -5.690 12.636 4.538 1.00 80.88 215 ASP A CA 1
ATOM 1526 C C . ASP A 1 215 ? -4.724 13.216 3.497 1.00 80.88 215 ASP A C 1
ATOM 1528 O O . ASP A 1 215 ? -4.992 14.206 2.821 1.00 80.88 215 ASP A O 1
ATOM 1532 N N . VAL A 1 216 ? -3.530 12.626 3.430 1.00 73.12 216 VAL A N 1
ATOM 1533 C CA . VAL A 1 216 ? -2.514 12.956 2.428 1.00 73.12 216 VAL A CA 1
ATOM 1534 C C . VAL A 1 216 ? -2.434 11.809 1.424 1.00 73.12 216 VAL A C 1
ATOM 1536 O O . VAL A 1 216 ? -2.582 10.635 1.780 1.00 73.12 216 VAL A O 1
ATOM 1539 N N . TYR A 1 217 ? -2.237 12.152 0.151 1.00 75.81 217 TYR A N 1
ATOM 1540 C CA . TYR A 1 217 ? -1.927 11.185 -0.896 1.00 75.81 217 TYR A CA 1
ATOM 1541 C C . TYR A 1 217 ? -0.449 10.798 -0.808 1.00 75.81 217 TYR A C 1
ATOM 1543 O O . TYR A 1 217 ? 0.417 11.663 -0.944 1.00 75.81 217 TYR A O 1
ATOM 1551 N N . ILE A 1 218 ? -0.171 9.513 -0.595 1.00 73.44 218 ILE A N 1
ATOM 1552 C CA . ILE A 1 218 ? 1.185 8.963 -0.587 1.00 73.44 218 ILE A CA 1
ATOM 1553 C C . ILE A 1 218 ? 1.266 7.947 -1.736 1.00 73.44 218 ILE A C 1
ATOM 1555 O O . ILE A 1 218 ? 0.541 6.949 -1.709 1.00 73.44 218 ILE A O 1
ATOM 1559 N N . PRO A 1 219 ? 2.096 8.183 -2.770 1.00 72.38 219 PRO A N 1
ATOM 1560 C CA . PRO A 1 219 ? 2.264 7.232 -3.865 1.00 72.38 219 PRO A CA 1
ATOM 1561 C C . PRO A 1 219 ? 2.648 5.851 -3.333 1.00 72.38 219 PRO A C 1
ATOM 1563 O O . PRO A 1 219 ? 3.585 5.741 -2.561 1.00 72.38 219 PRO A O 1
ATOM 1566 N N . GLY A 1 220 ? 1.945 4.799 -3.750 1.00 76.50 220 GLY A N 1
ATOM 1567 C CA . GLY A 1 220 ? 2.245 3.433 -3.309 1.00 76.50 220 GLY A CA 1
ATOM 1568 C C . GLY A 1 220 ? 1.700 3.058 -1.928 1.00 76.50 220 GLY A C 1
ATOM 1569 O O . GLY A 1 220 ? 1.881 1.910 -1.525 1.00 76.50 220 GLY A O 1
ATOM 1570 N N . ASP A 1 221 ? 0.985 3.945 -1.225 1.00 82.44 221 ASP A N 1
ATOM 1571 C CA . ASP A 1 221 ? 0.224 3.553 -0.033 1.00 82.44 221 ASP A CA 1
ATOM 1572 C C . ASP A 1 221 ? -0.960 2.624 -0.382 1.00 82.44 221 ASP A C 1
ATOM 1574 O O . ASP A 1 221 ? -1.313 2.431 -1.549 1.00 82.44 221 ASP A O 1
ATOM 1578 N N . LEU A 1 222 ? -1.575 2.009 0.636 1.00 88.38 222 LEU A N 1
ATOM 1579 C CA . LEU A 1 222 ? -2.674 1.051 0.449 1.00 88.38 222 LEU A CA 1
ATOM 1580 C C . LEU A 1 222 ? -3.838 1.635 -0.374 1.00 88.38 222 LEU A C 1
ATOM 1582 O O . LEU A 1 222 ? -4.437 0.938 -1.193 1.00 88.38 222 LEU A O 1
ATOM 1586 N N . ALA A 1 223 ? -4.156 2.914 -0.176 1.00 89.88 223 ALA A N 1
ATOM 1587 C CA . ALA A 1 223 ? -5.267 3.557 -0.863 1.00 89.88 223 ALA A CA 1
ATOM 1588 C C . ALA A 1 223 ? -4.915 3.947 -2.304 1.00 89.88 223 ALA A C 1
ATOM 1590 O O . ALA A 1 223 ? -5.748 3.788 -3.195 1.00 89.88 223 ALA A O 1
ATOM 1591 N N . ALA A 1 224 ? -3.684 4.389 -2.558 1.00 87.62 224 ALA A N 1
ATOM 1592 C CA . ALA A 1 224 ? -3.159 4.641 -3.893 1.00 87.62 224 ALA A CA 1
ATOM 1593 C C . ALA A 1 224 ? -3.100 3.345 -4.715 1.00 87.62 224 ALA A C 1
ATOM 1595 O O . ALA A 1 224 ? -3.506 3.344 -5.877 1.00 87.62 224 ALA A O 1
ATOM 1596 N N . GLN A 1 225 ? -2.682 2.229 -4.104 1.00 89.12 225 GLN A N 1
ATOM 1597 C CA . GLN A 1 225 ? -2.738 0.901 -4.727 1.00 89.12 225 GLN A CA 1
ATOM 1598 C C . GLN A 1 225 ? -4.178 0.523 -5.100 1.00 89.12 225 GLN A C 1
ATOM 1600 O O . GLN A 1 225 ? -4.425 0.098 -6.226 1.00 89.12 225 GLN A O 1
ATOM 1605 N N . ALA A 1 226 ? -5.139 0.725 -4.192 1.00 92.56 226 ALA A N 1
ATOM 1606 C CA . ALA A 1 226 ? -6.547 0.431 -4.452 1.00 92.56 226 ALA A CA 1
ATOM 1607 C C . ALA A 1 226 ? -7.140 1.287 -5.584 1.00 92.56 226 ALA A C 1
ATOM 1609 O O . ALA A 1 226 ? -7.848 0.759 -6.438 1.00 92.56 226 ALA A O 1
ATOM 1610 N N . GLN A 1 227 ? -6.837 2.589 -5.617 1.00 92.50 227 GLN A N 1
ATOM 1611 C CA . GLN A 1 227 ? -7.281 3.490 -6.688 1.00 92.50 227 GLN A CA 1
ATOM 1612 C C . GLN A 1 227 ? -6.682 3.080 -8.037 1.00 92.50 227 GLN A C 1
ATOM 1614 O O . GLN A 1 227 ? -7.420 2.864 -8.993 1.00 92.50 227 GLN A O 1
ATOM 1619 N N . SER A 1 228 ? -5.366 2.853 -8.091 1.00 90.50 228 SER A N 1
ATOM 1620 C CA . SER A 1 228 ? -4.696 2.394 -9.312 1.00 90.50 228 SER A CA 1
ATOM 1621 C C . SER A 1 228 ? -5.245 1.052 -9.805 1.00 90.50 228 SER A C 1
ATOM 1623 O O . SER A 1 228 ? -5.386 0.858 -11.012 1.00 90.50 228 SER A O 1
ATOM 1625 N N . ALA A 1 229 ? -5.553 0.126 -8.894 1.00 91.12 229 ALA A N 1
ATOM 1626 C CA . ALA A 1 229 ? -6.167 -1.156 -9.225 1.00 91.12 229 ALA A CA 1
ATOM 1627 C C . ALA A 1 229 ? -7.576 -0.970 -9.807 1.00 91.12 229 ALA A C 1
ATOM 1629 O O . ALA A 1 229 ? -7.909 -1.579 -10.823 1.00 91.12 229 ALA A O 1
ATOM 1630 N N . ALA A 1 230 ? -8.388 -0.101 -9.204 1.00 92.19 230 ALA A N 1
ATOM 1631 C CA . ALA A 1 230 ? -9.735 0.187 -9.679 1.00 92.19 230 ALA A CA 1
ATOM 1632 C C . ALA A 1 230 ? -9.729 0.854 -11.069 1.00 92.19 230 ALA A C 1
ATOM 1634 O O . ALA A 1 230 ? -10.532 0.478 -11.922 1.00 92.19 230 ALA A O 1
ATOM 1635 N N . ASP A 1 231 ? -8.808 1.791 -11.317 1.00 91.62 231 ASP A N 1
ATOM 1636 C CA . ASP A 1 231 ? -8.620 2.434 -12.624 1.00 91.62 231 ASP A CA 1
ATOM 1637 C C . ASP A 1 231 ? -8.175 1.431 -13.694 1.00 91.62 231 ASP A C 1
ATOM 1639 O O . ASP A 1 231 ? -8.734 1.397 -14.791 1.00 91.62 231 ASP A O 1
ATOM 1643 N N . ALA A 1 232 ? -7.201 0.573 -13.377 1.00 89.38 232 ALA A N 1
ATOM 1644 C CA . ALA A 1 232 ? -6.730 -0.462 -14.295 1.00 89.38 232 ALA A CA 1
ATOM 1645 C C . ALA A 1 232 ? -7.842 -1.470 -14.640 1.00 89.38 232 ALA A C 1
ATOM 1647 O O . ALA A 1 232 ? -7.992 -1.863 -15.800 1.00 89.38 232 ALA A O 1
ATOM 1648 N N . ASN A 1 233 ? -8.674 -1.832 -13.659 1.00 92.50 233 ASN A N 1
ATOM 1649 C CA . ASN A 1 233 ? -9.771 -2.784 -13.829 1.00 92.50 233 ASN A CA 1
ATOM 1650 C C . ASN A 1 233 ? -10.867 -2.308 -14.795 1.00 92.50 233 ASN A C 1
ATOM 1652 O O . ASN A 1 233 ? -11.577 -3.153 -15.343 1.00 92.50 233 ASN A O 1
ATOM 1656 N N . LEU A 1 234 ? -11.001 -0.997 -15.037 1.00 88.44 234 LEU A N 1
ATOM 1657 C CA . LEU A 1 234 ? -11.927 -0.455 -16.043 1.00 88.44 234 LEU A CA 1
ATOM 1658 C C . LEU A 1 234 ? -11.509 -0.809 -17.473 1.00 88.44 234 LEU A C 1
ATOM 1660 O O . LEU A 1 234 ? -12.362 -0.954 -18.348 1.00 88.44 234 LEU A O 1
ATOM 1664 N N . TRP A 1 235 ? -10.205 -0.947 -17.705 1.00 86.06 235 TRP A N 1
ATOM 1665 C CA . TRP A 1 235 ? -9.636 -1.206 -19.027 1.00 86.06 235 TRP A CA 1
ATOM 1666 C C . TRP A 1 235 ? -9.256 -2.674 -19.237 1.00 86.06 235 TRP A C 1
ATOM 1668 O O . TRP A 1 235 ? -8.979 -3.078 -20.367 1.00 86.06 235 TRP A O 1
ATOM 1678 N N . ALA A 1 236 ? -9.254 -3.479 -18.172 1.00 85.81 236 ALA A N 1
ATOM 1679 C CA . ALA A 1 236 ? -8.989 -4.909 -18.243 1.00 85.81 236 ALA A CA 1
ATOM 1680 C C . ALA A 1 236 ? -10.087 -5.629 -19.044 1.00 85.81 236 ALA A C 1
ATOM 1682 O O . ALA A 1 236 ? -11.271 -5.582 -18.704 1.00 85.81 236 ALA A O 1
ATOM 1683 N N . ALA A 1 237 ? -9.683 -6.329 -20.106 1.00 79.94 237 ALA A N 1
ATOM 1684 C CA . ALA A 1 237 ? -10.607 -7.025 -21.000 1.00 79.94 237 ALA A CA 1
ATOM 1685 C C . ALA A 1 237 ? -11.156 -8.327 -20.396 1.00 79.94 237 ALA A C 1
ATOM 1687 O O . ALA A 1 237 ? -12.217 -8.800 -20.804 1.00 79.94 237 ALA A O 1
ATOM 1688 N N . ARG A 1 238 ? -10.420 -8.923 -19.451 1.00 82.56 238 ARG A N 1
ATOM 1689 C CA . ARG A 1 238 ? -10.735 -10.210 -18.825 1.00 82.56 238 ARG A CA 1
ATOM 1690 C C . ARG A 1 238 ? -10.797 -10.078 -17.311 1.00 82.56 238 ARG A C 1
ATOM 1692 O O . ARG A 1 238 ? -10.012 -9.344 -16.716 1.00 82.56 238 ARG A O 1
ATOM 1699 N N . ASP A 1 239 ? -11.713 -10.809 -16.683 1.00 79.31 239 ASP A N 1
ATOM 1700 C CA . ASP A 1 239 ? -11.896 -10.759 -15.229 1.00 79.31 239 ASP A CA 1
ATOM 1701 C C . ASP A 1 239 ? -10.720 -11.379 -14.464 1.00 79.31 239 ASP A C 1
ATOM 1703 O O . ASP A 1 239 ? -10.501 -11.031 -13.303 1.00 79.31 239 ASP A O 1
ATOM 1707 N N . GLU A 1 240 ? -9.945 -12.258 -15.101 1.00 83.19 240 GLU A N 1
ATOM 1708 C CA . GLU A 1 240 ? -8.734 -12.866 -14.543 1.00 83.19 240 GLU A CA 1
ATOM 1709 C C . GLU A 1 240 ? -7.544 -11.896 -14.498 1.00 83.19 240 GLU A C 1
ATOM 1711 O O . GLU A 1 240 ? -6.630 -12.094 -13.708 1.00 83.19 240 GLU A O 1
ATOM 1716 N N . GLU A 1 241 ? -7.549 -10.852 -15.332 1.00 83.69 241 GLU A N 1
ATOM 1717 C CA . GLU A 1 241 ? -6.502 -9.818 -15.369 1.00 83.69 241 GLU A CA 1
ATOM 1718 C C . GLU A 1 241 ? -6.767 -8.692 -14.363 1.00 83.69 241 GLU A C 1
ATOM 1720 O O . GLU A 1 241 ? -5.895 -7.862 -14.110 1.00 83.69 241 GLU A O 1
ATOM 1725 N N . LYS A 1 242 ? -7.980 -8.644 -13.801 1.00 86.94 242 LYS A N 1
ATOM 1726 C CA . LYS A 1 242 ? -8.367 -7.611 -12.847 1.00 86.94 242 LYS A CA 1
ATOM 1727 C C . LYS A 1 242 ? -7.679 -7.836 -11.511 1.00 86.94 242 LYS A C 1
ATOM 1729 O O . LYS A 1 242 ? -7.816 -8.910 -1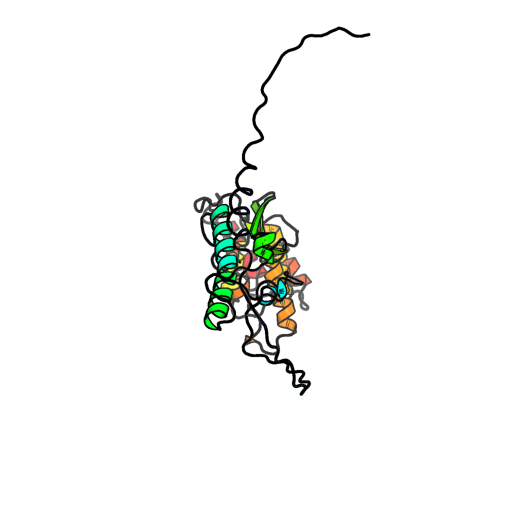0.925 1.00 86.94 242 LYS A O 1
ATOM 1734 N N . ALA A 1 243 ? -7.054 -6.785 -10.994 1.00 90.44 243 ALA A N 1
ATOM 1735 C CA . ALA A 1 243 ? -6.518 -6.753 -9.644 1.00 90.44 243 ALA A CA 1
ATOM 1736 C C . ALA A 1 243 ? -7.642 -7.011 -8.638 1.00 90.44 243 ALA A C 1
ATOM 1738 O O . ALA A 1 243 ? -8.729 -6.414 -8.728 1.00 90.44 243 ALA A O 1
ATOM 1739 N N . LYS A 1 244 ? -7.388 -7.915 -7.694 1.00 91.56 244 LYS A N 1
ATOM 1740 C CA . LYS A 1 244 ? -8.407 -8.384 -6.753 1.00 91.56 244 LYS A CA 1
ATOM 1741 C C . LYS A 1 244 ? -8.259 -7.759 -5.374 1.00 91.56 244 LYS A C 1
ATOM 1743 O O . LYS A 1 244 ? -7.171 -7.353 -4.965 1.00 91.56 244 LYS A O 1
ATOM 1748 N N . LEU A 1 245 ? -9.359 -7.719 -4.620 1.00 89.50 245 LEU A N 1
ATOM 1749 C CA . LEU A 1 245 ? -9.360 -7.187 -3.253 1.00 89.50 245 LEU A CA 1
ATOM 1750 C C . LEU A 1 245 ? -8.371 -7.917 -2.341 1.00 89.50 245 LEU A C 1
ATOM 1752 O O . LEU A 1 245 ? -7.715 -7.269 -1.530 1.00 89.50 245 LEU A O 1
ATOM 1756 N N . GLY A 1 246 ? -8.223 -9.235 -2.496 1.00 86.38 246 GLY A N 1
ATOM 1757 C CA . GLY A 1 246 ? -7.293 -10.027 -1.689 1.00 86.38 246 GLY A CA 1
ATOM 1758 C C . GLY A 1 246 ? -5.832 -9.640 -1.919 1.00 86.38 246 GLY A C 1
ATOM 1759 O O . GLY A 1 246 ? -5.041 -9.642 -0.982 1.00 86.38 246 GLY A O 1
ATOM 1760 N N . GLU A 1 247 ? -5.480 -9.239 -3.142 1.00 87.38 247 GLU A N 1
ATOM 1761 C CA . GLU A 1 247 ? -4.124 -8.806 -3.491 1.00 87.38 247 GLU A CA 1
ATOM 1762 C C . GLU A 1 247 ? -3.822 -7.423 -2.906 1.00 87.38 247 GLU A C 1
ATOM 1764 O O . GLU A 1 247 ? -2.793 -7.232 -2.257 1.00 87.38 247 GLU A O 1
ATOM 1769 N N . VAL A 1 248 ? -4.742 -6.467 -3.067 1.00 91.00 248 VAL A N 1
ATOM 1770 C CA . VAL A 1 248 ? -4.566 -5.091 -2.573 1.00 91.00 248 VAL A CA 1
ATOM 1771 C C . VAL A 1 248 ? -4.551 -5.040 -1.045 1.00 91.00 248 VAL A C 1
ATOM 1773 O O . VAL A 1 248 ? -3.659 -4.424 -0.454 1.00 91.00 248 VAL A O 1
ATOM 1776 N N . LEU A 1 249 ? -5.512 -5.715 -0.407 1.00 90.44 249 LEU A N 1
ATOM 1777 C CA . LEU A 1 249 ? -5.690 -5.721 1.047 1.00 90.44 249 LEU A CA 1
ATOM 1778 C C . LEU A 1 249 ? -4.757 -6.698 1.769 1.00 90.44 249 LEU A C 1
ATOM 1780 O O . LEU A 1 249 ? -4.759 -6.734 2.998 1.00 90.44 249 LEU A O 1
ATOM 1784 N N . SER A 1 250 ? -3.935 -7.458 1.040 1.00 83.38 250 SER A N 1
ATOM 1785 C CA . SER A 1 250 ? -2.891 -8.272 1.658 1.00 83.38 250 SER A CA 1
ATOM 1786 C C . SER A 1 250 ? -1.937 -7.390 2.470 1.00 83.38 250 SER A C 1
ATOM 1788 O O . SER A 1 250 ? -1.431 -6.368 1.985 1.00 83.38 250 SER A O 1
ATOM 1790 N N . ASN A 1 251 ? -1.694 -7.793 3.719 1.00 78.00 251 ASN A N 1
ATOM 1791 C CA . ASN A 1 251 ? -0.857 -7.071 4.677 1.00 78.00 251 ASN A CA 1
ATOM 1792 C C . ASN A 1 251 ? -1.331 -5.626 4.950 1.00 78.00 251 ASN A C 1
ATOM 1794 O O . ASN A 1 251 ? -0.499 -4.735 5.142 1.00 78.00 251 ASN A O 1
ATOM 1798 N N . ALA A 1 252 ? -2.642 -5.348 4.916 1.00 83.50 252 ALA A N 1
ATOM 1799 C CA . ALA A 1 252 ? -3.167 -4.015 5.218 1.00 83.50 252 ALA A CA 1
ATOM 1800 C C . ALA A 1 252 ? -2.759 -3.527 6.619 1.00 83.50 252 ALA A C 1
ATOM 1802 O O . ALA A 1 252 ? -2.460 -2.344 6.767 1.00 83.50 252 ALA A O 1
ATOM 1803 N N . THR A 1 253 ? -2.639 -4.422 7.603 1.00 79.50 253 THR A N 1
ATOM 1804 C CA . THR A 1 253 ? -2.168 -4.101 8.961 1.00 79.50 253 THR A CA 1
ATOM 1805 C C . THR A 1 253 ? -0.742 -3.549 8.941 1.00 79.50 253 THR A C 1
ATOM 1807 O O . THR A 1 253 ? -0.442 -2.553 9.592 1.00 79.50 253 THR A O 1
ATOM 1810 N N . ALA A 1 254 ? 0.140 -4.126 8.118 1.00 74.12 254 ALA A N 1
ATOM 1811 C CA . ALA A 1 254 ? 1.512 -3.636 7.962 1.00 74.12 254 ALA A CA 1
ATOM 1812 C C . ALA A 1 254 ? 1.596 -2.331 7.145 1.00 74.12 254 ALA A C 1
ATOM 1814 O O . ALA A 1 254 ? 2.533 -1.552 7.315 1.00 74.12 254 ALA A O 1
ATOM 1815 N N . LYS A 1 255 ? 0.630 -2.089 6.249 1.00 79.06 255 LYS A N 1
ATOM 1816 C CA . LYS A 1 255 ? 0.571 -0.896 5.386 1.00 79.06 255 LYS A CA 1
ATOM 1817 C C . LYS A 1 255 ? -0.079 0.315 6.073 1.00 79.06 255 LYS A C 1
ATOM 1819 O O . LYS A 1 255 ? 0.084 1.437 5.592 1.00 79.06 255 LYS A O 1
ATOM 1824 N N . LEU A 1 256 ? -0.819 0.115 7.166 1.00 80.88 256 LEU A N 1
ATOM 1825 C CA . LEU A 1 256 ? -1.439 1.179 7.958 1.00 80.88 256 LEU A CA 1
ATOM 1826 C C . LEU A 1 256 ? -0.567 1.531 9.162 1.00 80.88 256 LEU A C 1
ATOM 1828 O O . LEU A 1 256 ? -0.703 1.016 10.267 1.00 80.88 256 LEU A O 1
ATOM 1832 N N . VAL A 1 257 ? 0.347 2.462 8.944 1.00 64.69 257 VAL A N 1
ATOM 1833 C CA . VAL A 1 257 ? 1.217 2.956 10.005 1.00 64.69 257 VAL A CA 1
ATOM 1834 C C . VAL A 1 257 ? 0.430 3.858 10.950 1.00 64.69 257 VAL A C 1
ATOM 1836 O O . VAL A 1 257 ? -0.105 4.874 10.519 1.00 64.69 257 VAL A O 1
ATOM 1839 N N . ALA A 1 258 ? 0.384 3.482 12.229 1.00 71.19 258 ALA A N 1
ATOM 1840 C CA . ALA A 1 258 ? -0.543 3.990 13.246 1.00 71.19 258 ALA A CA 1
ATOM 1841 C C . ALA A 1 258 ? -1.977 3.462 13.120 1.00 71.19 258 ALA A C 1
ATOM 1843 O O . ALA A 1 258 ? -2.920 4.168 13.465 1.00 71.19 258 ALA A O 1
ATOM 1844 N N . ASP A 1 259 ? -2.141 2.225 12.648 1.00 83.62 259 ASP A N 1
ATOM 1845 C CA . ASP A 1 259 ? -3.430 1.546 12.704 1.00 83.62 259 ASP A CA 1
ATOM 1846 C C . ASP A 1 259 ? -4.040 1.598 14.111 1.00 83.62 259 ASP A C 1
ATOM 1848 O O . ASP A 1 259 ? -3.356 1.409 15.121 1.00 83.62 259 ASP A O 1
ATOM 1852 N N . LYS A 1 260 ? -5.339 1.886 14.162 1.00 89.06 260 LYS A N 1
ATOM 1853 C CA . LYS A 1 260 ? -6.081 2.066 15.408 1.00 89.06 260 LYS A CA 1
ATOM 1854 C C . LYS A 1 260 ? -7.229 1.071 15.491 1.00 89.06 260 LYS A C 1
ATOM 1856 O O . LYS A 1 260 ? -7.718 0.576 14.474 1.00 89.06 260 LYS A O 1
ATOM 1861 N N . GLU A 1 261 ? -7.704 0.841 16.710 1.00 89.69 261 GLU A N 1
ATOM 1862 C CA . GLU A 1 261 ? -8.902 0.043 16.976 1.00 89.69 261 GLU A CA 1
ATOM 1863 C C . GLU A 1 261 ? -10.116 0.591 16.204 1.00 89.69 261 GLU A C 1
ATOM 1865 O O . GLU A 1 261 ? -10.336 1.810 16.116 1.00 89.69 261 GLU A O 1
ATOM 1870 N N . VAL A 1 262 ? -10.923 -0.315 15.644 1.00 91.62 262 VAL A N 1
ATOM 1871 C CA . VAL A 1 262 ? -12.139 0.073 14.923 1.00 91.62 262 VAL A CA 1
ATOM 1872 C C . VAL A 1 262 ? -13.204 0.575 15.894 1.00 91.62 262 VAL A C 1
ATOM 1874 O O . VAL A 1 262 ? -13.614 -0.143 16.808 1.00 91.62 262 VAL A O 1
ATOM 1877 N N . GLU A 1 263 ? -13.752 1.760 15.620 1.00 89.94 263 GLU A N 1
ATOM 1878 C CA . GLU A 1 263 ? -14.931 2.304 16.294 1.00 89.94 263 GLU A CA 1
ATOM 1879 C C . GLU A 1 263 ? -16.143 2.394 15.347 1.00 89.94 263 GLU A C 1
ATOM 1881 O O . GLU A 1 263 ? -16.034 2.350 14.117 1.00 89.94 263 GLU A O 1
ATOM 1886 N N . SER A 1 264 ? -17.347 2.577 15.906 1.00 87.69 264 SER A N 1
ATOM 1887 C CA . SER A 1 264 ? -18.568 2.705 15.092 1.00 87.69 264 SER A CA 1
ATOM 1888 C C . SER A 1 264 ? -18.568 3.916 14.162 1.00 87.69 264 SER A C 1
ATOM 1890 O O . SER A 1 264 ? -19.164 3.854 13.086 1.00 87.69 264 SER A O 1
ATOM 1892 N N . ASP A 1 265 ? -17.905 5.001 14.557 1.00 90.31 265 ASP A N 1
ATOM 1893 C CA . ASP A 1 265 ? -17.799 6.204 13.733 1.00 90.31 265 ASP A CA 1
ATOM 1894 C C . ASP A 1 265 ? -16.904 5.960 12.513 1.00 90.31 265 ASP A C 1
ATOM 1896 O O . ASP A 1 265 ? -17.202 6.453 11.423 1.00 90.31 265 ASP A O 1
ATOM 1900 N N . ASP A 1 266 ? -15.859 5.139 12.659 1.00 90.62 266 ASP A N 1
ATOM 1901 C CA . ASP A 1 266 ? -15.005 4.727 11.544 1.00 90.62 266 ASP A CA 1
ATOM 1902 C C . ASP A 1 266 ? -15.807 3.892 10.545 1.00 90.62 266 ASP A C 1
ATOM 1904 O O . ASP A 1 266 ? -15.826 4.203 9.353 1.00 90.62 266 ASP A O 1
ATOM 1908 N N . ALA A 1 267 ? -16.562 2.905 11.039 1.00 90.50 267 ALA A N 1
ATOM 1909 C CA . ALA A 1 267 ? -17.435 2.078 10.210 1.00 90.50 267 ALA A CA 1
ATOM 1910 C C . ALA A 1 267 ? -18.477 2.912 9.443 1.00 90.50 267 ALA A C 1
ATOM 1912 O O . ALA A 1 267 ? -18.682 2.702 8.246 1.00 90.50 267 ALA A O 1
ATOM 1913 N N . ALA A 1 268 ? -19.103 3.899 10.093 1.00 88.44 268 ALA A N 1
ATOM 1914 C CA . ALA A 1 268 ? -20.073 4.782 9.446 1.00 88.44 268 ALA A CA 1
ATOM 1915 C C . ALA A 1 268 ? -19.435 5.649 8.346 1.00 88.44 268 ALA A C 1
ATOM 1917 O O . ALA A 1 268 ? -20.037 5.871 7.291 1.00 88.44 268 ALA A O 1
ATOM 1918 N N . ARG A 1 269 ? -18.205 6.132 8.564 1.00 89.44 269 ARG A N 1
ATOM 1919 C CA . ARG A 1 269 ? -17.461 6.925 7.574 1.00 89.44 269 ARG A CA 1
ATOM 1920 C C . ARG A 1 269 ? -17.054 6.088 6.366 1.00 89.44 269 ARG A C 1
ATOM 1922 O O . ARG A 1 269 ? -17.271 6.539 5.242 1.00 89.44 269 ARG A O 1
ATOM 1929 N N . VAL A 1 270 ? -16.546 4.877 6.588 1.00 91.50 270 VAL A N 1
ATOM 1930 C CA . VAL A 1 270 ? -16.193 3.925 5.522 1.00 91.50 270 VAL A CA 1
ATOM 1931 C C . VAL A 1 270 ? -17.433 3.540 4.709 1.00 91.50 270 VAL A C 1
ATOM 1933 O O . VAL A 1 270 ? -17.412 3.625 3.483 1.00 91.50 270 VAL A O 1
ATOM 1936 N N . ALA A 1 271 ? -18.552 3.234 5.373 1.00 87.44 271 ALA A N 1
ATOM 1937 C CA . ALA A 1 271 ? -19.825 2.953 4.708 1.00 87.44 271 ALA A CA 1
ATOM 1938 C C . ALA A 1 271 ? -20.337 4.142 3.881 1.00 87.44 271 ALA A C 1
ATOM 1940 O O . ALA A 1 271 ? -20.853 3.967 2.775 1.00 87.44 271 ALA A O 1
ATOM 1941 N N . SER A 1 272 ? -20.183 5.370 4.386 1.00 86.25 272 SER A N 1
ATOM 1942 C CA . SER A 1 272 ? -20.571 6.563 3.633 1.00 86.25 272 SER A CA 1
ATOM 1943 C C . SER A 1 272 ? -19.687 6.785 2.403 1.00 86.25 272 SER A C 1
ATOM 1945 O O . SER A 1 272 ? -20.199 7.220 1.376 1.00 86.25 272 SER A O 1
ATOM 1947 N N . ALA A 1 273 ? -18.391 6.478 2.477 1.00 88.31 273 ALA A N 1
ATOM 1948 C CA . ALA A 1 273 ? -17.495 6.562 1.326 1.00 88.31 273 ALA A CA 1
ATOM 1949 C C . ALA A 1 273 ? -17.849 5.524 0.249 1.00 88.31 273 ALA A C 1
ATOM 1951 O O . ALA A 1 273 ? -17.994 5.888 -0.917 1.00 88.31 273 ALA A O 1
ATOM 1952 N N . GLU A 1 274 ? -18.077 4.26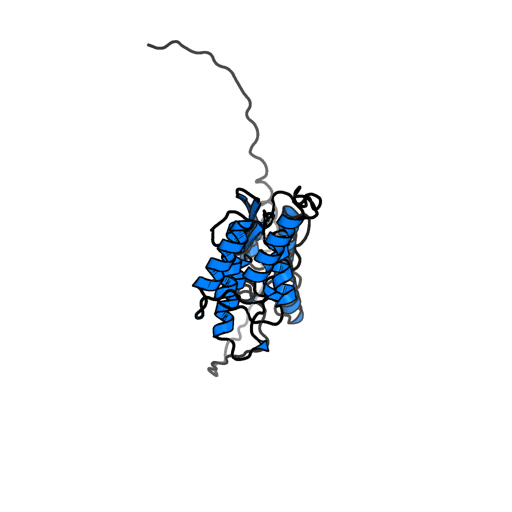9 0.649 1.00 86.31 274 GLU A N 1
ATOM 1953 C CA . GLU A 1 274 ? -18.464 3.182 -0.261 1.00 86.31 274 GLU A CA 1
ATOM 1954 C C . GLU A 1 274 ? -19.784 3.502 -0.986 1.00 86.31 274 GLU A C 1
ATOM 1956 O O . GLU A 1 274 ? -19.865 3.433 -2.208 1.00 86.31 274 GLU A O 1
ATOM 1961 N N . THR A 1 275 ? -20.808 3.940 -0.246 1.00 84.69 275 THR A N 1
ATOM 1962 C CA . THR A 1 275 ? -22.138 4.243 -0.810 1.00 84.69 275 THR A CA 1
ATOM 1963 C C . THR A 1 275 ? -22.169 5.482 -1.696 1.00 84.69 275 THR A C 1
ATOM 1965 O O . THR A 1 275 ? -22.933 5.522 -2.656 1.00 84.69 275 THR A O 1
ATOM 1968 N N . ARG A 1 276 ? -21.362 6.510 -1.405 1.00 79.69 276 ARG A N 1
ATOM 1969 C CA . ARG A 1 276 ? -21.293 7.715 -2.252 1.00 79.69 276 ARG A CA 1
ATOM 1970 C C . ARG A 1 276 ? -20.674 7.439 -3.611 1.00 79.69 276 ARG A C 1
ATOM 1972 O O . ARG A 1 276 ? -21.018 8.132 -4.562 1.00 79.69 276 ARG A O 1
ATOM 1979 N N . ASN A 1 277 ? -19.768 6.470 -3.673 1.00 79.19 277 ASN A N 1
ATOM 1980 C CA . ASN A 1 277 ? -19.012 6.151 -4.875 1.00 79.19 277 ASN A CA 1
ATOM 1981 C C . ASN A 1 277 ? -19.541 4.892 -5.584 1.00 79.19 277 ASN A C 1
ATOM 1983 O O . ASN A 1 277 ? -18.826 4.272 -6.367 1.00 79.19 277 ASN A O 1
ATOM 1987 N N . LYS A 1 278 ? -20.791 4.513 -5.284 1.00 72.81 278 LYS A N 1
ATOM 1988 C CA . LYS A 1 278 ? -21.507 3.382 -5.874 1.00 72.81 278 LYS A CA 1
ATOM 1989 C C . LYS A 1 278 ? -22.845 3.842 -6.448 1.00 72.81 278 LYS A C 1
ATOM 1991 O O . LYS A 1 278 ? -23.578 4.588 -5.798 1.00 72.81 278 LYS A O 1
ATOM 1996 N N . ASP A 1 279 ? -23.203 3.331 -7.622 1.00 66.25 279 ASP A N 1
ATOM 1997 C CA . ASP A 1 279 ? -24.402 3.760 -8.356 1.00 66.25 279 ASP A CA 1
ATOM 1998 C C . ASP A 1 279 ? -25.719 3.448 -7.625 1.00 66.25 279 ASP A C 1
ATOM 2000 O O . ASP A 1 279 ? -26.662 4.240 -7.664 1.00 66.25 279 ASP A O 1
ATOM 2004 N N . ASP A 1 280 ? -25.787 2.320 -6.908 1.00 71.69 280 ASP A N 1
ATOM 2005 C CA . ASP A 1 280 ? -26.989 1.898 -6.172 1.00 71.69 280 ASP A CA 1
ATOM 2006 C C . ASP A 1 280 ? -27.084 2.464 -4.738 1.00 71.69 280 ASP A C 1
ATOM 2008 O O . ASP A 1 280 ? -28.098 2.272 -4.067 1.00 71.69 280 ASP A O 1
ATOM 2012 N N . LYS A 1 281 ? -26.046 3.176 -4.267 1.00 72.00 281 LYS A N 1
ATOM 2013 C CA . LYS A 1 281 ? -25.929 3.768 -2.918 1.00 72.00 281 LYS A CA 1
ATOM 2014 C C . LYS A 1 281 ? -26.134 2.795 -1.747 1.00 72.00 281 LYS A C 1
ATOM 2016 O O . LYS A 1 281 ? -26.480 3.224 -0.645 1.00 72.00 281 LYS A O 1
ATOM 2021 N N . THR A 1 282 ? -25.902 1.500 -1.946 1.00 66.75 282 THR A N 1
ATOM 2022 C CA . THR A 1 282 ? -26.007 0.476 -0.894 1.00 66.75 282 THR A CA 1
ATOM 2023 C C . THR A 1 282 ? -24.639 -0.022 -0.440 1.00 66.75 282 THR A C 1
ATOM 2025 O O . THR A 1 282 ? -23.741 -0.243 -1.255 1.00 66.75 282 THR A O 1
ATOM 2028 N N . VAL A 1 283 ? -24.490 -0.233 0.872 1.00 65.94 283 VAL A N 1
ATOM 2029 C CA . VAL A 1 283 ? -23.313 -0.909 1.440 1.00 65.94 283 VAL A CA 1
ATOM 2030 C C . VAL A 1 283 ? -23.270 -2.333 0.905 1.00 65.94 283 VAL A C 1
ATOM 2032 O O . VAL A 1 283 ? -24.283 -3.039 0.943 1.00 65.94 283 VAL A O 1
ATOM 2035 N N . ARG A 1 284 ? -22.114 -2.768 0.398 1.00 66.38 284 ARG A N 1
ATOM 2036 C CA . ARG A 1 284 ? -22.012 -4.089 -0.228 1.00 66.38 284 ARG A CA 1
ATOM 2037 C C . ARG A 1 284 ? -21.912 -5.182 0.847 1.00 66.38 284 ARG A C 1
ATOM 2039 O O . ARG A 1 284 ? -21.024 -5.116 1.700 1.00 66.38 284 ARG A O 1
ATOM 2046 N N . PRO A 1 285 ? -22.763 -6.225 0.818 1.00 64.62 285 PRO A N 1
ATOM 2047 C CA . PRO A 1 285 ? -22.594 -7.382 1.695 1.00 64.62 285 PRO A CA 1
ATOM 2048 C C . PRO A 1 285 ? -21.223 -8.038 1.469 1.00 64.62 285 PRO A C 1
ATOM 2050 O O . PRO A 1 285 ? -20.821 -8.270 0.326 1.00 64.62 285 PRO A O 1
ATOM 2053 N N . GLY A 1 286 ? -20.480 -8.288 2.552 1.00 66.38 286 GLY A N 1
ATOM 2054 C CA . GLY A 1 286 ? -19.105 -8.805 2.483 1.00 66.38 286 GLY A CA 1
ATOM 2055 C C . GLY A 1 286 ? -18.108 -7.852 1.805 1.00 66.38 286 GLY A C 1
ATOM 2056 O O . GLY A 1 286 ? -17.082 -8.293 1.303 1.00 66.38 286 GLY A O 1
ATOM 2057 N N . GLY A 1 287 ? -18.438 -6.563 1.680 1.00 78.75 287 GLY A N 1
ATOM 2058 C CA . GLY A 1 287 ? -17.530 -5.499 1.246 1.00 78.75 287 GLY A CA 1
ATOM 2059 C C . GLY A 1 287 ? -16.677 -4.951 2.385 1.00 78.75 287 GLY A C 1
ATOM 2060 O O . GLY A 1 287 ? -16.804 -5.365 3.539 1.00 78.75 287 GLY A O 1
ATOM 2061 N N . ILE A 1 288 ? -15.843 -3.968 2.063 1.00 89.06 288 ILE A N 1
ATOM 2062 C CA . ILE A 1 288 ? -14.951 -3.311 3.026 1.00 89.06 288 ILE A CA 1
ATOM 2063 C C . ILE A 1 288 ? -15.749 -2.688 4.172 1.00 89.06 288 ILE A C 1
ATOM 2065 O O . ILE A 1 288 ? -15.450 -2.930 5.341 1.00 89.06 288 ILE A O 1
ATOM 2069 N N . ALA A 1 289 ? -16.822 -1.954 3.863 1.00 89.00 289 ALA A N 1
ATOM 2070 C CA . ALA A 1 289 ? -17.645 -1.329 4.895 1.00 89.00 289 ALA A CA 1
ATOM 2071 C C . ALA A 1 289 ? -18.343 -2.355 5.805 1.00 89.00 289 ALA A C 1
ATOM 2073 O O . ALA A 1 289 ? -18.480 -2.119 7.006 1.00 89.00 289 ALA A O 1
ATOM 2074 N N . ALA A 1 290 ? -18.755 -3.505 5.261 1.00 86.62 290 ALA A N 1
ATOM 2075 C CA . ALA A 1 290 ? -19.375 -4.572 6.042 1.00 86.62 290 ALA A CA 1
ATOM 2076 C C . ALA A 1 290 ? -18.382 -5.222 7.020 1.00 86.62 290 ALA A C 1
ATOM 2078 O O . ALA A 1 290 ? -18.747 -5.465 8.172 1.00 86.62 290 ALA A O 1
ATOM 2079 N N . SER A 1 291 ? -17.138 -5.458 6.591 1.00 88.38 291 SER A N 1
ATOM 2080 C CA . SER A 1 291 ? -16.079 -6.012 7.445 1.00 88.38 291 SER A CA 1
ATOM 2081 C C . SER A 1 291 ? -15.672 -5.044 8.553 1.00 88.38 291 SER A C 1
ATOM 2083 O O . SER A 1 291 ? -15.637 -5.433 9.719 1.00 88.38 291 SER A O 1
ATOM 2085 N N . VAL A 1 292 ? -15.481 -3.759 8.232 1.00 90.69 292 VAL A N 1
ATOM 2086 C CA . VAL A 1 292 ? -15.186 -2.725 9.241 1.00 90.69 292 VAL A CA 1
ATOM 2087 C C . VAL A 1 292 ? -16.354 -2.576 10.227 1.00 90.69 292 VAL A C 1
ATOM 2089 O O . VAL A 1 292 ? -16.145 -2.488 11.433 1.00 90.69 292 VAL A O 1
ATOM 2092 N N . ALA A 1 293 ? -17.607 -2.637 9.765 1.00 89.62 293 ALA A N 1
ATOM 2093 C CA . ALA A 1 293 ? -18.771 -2.623 10.655 1.00 89.62 293 ALA A CA 1
ATOM 2094 C C . ALA A 1 293 ? -18.903 -3.893 11.516 1.00 89.62 293 ALA A C 1
ATOM 2096 O O . ALA A 1 293 ? -19.449 -3.837 12.620 1.00 89.62 293 ALA A O 1
ATOM 2097 N N . ALA A 1 294 ? -18.450 -5.052 11.033 1.00 86.12 294 ALA A N 1
ATOM 2098 C CA . ALA A 1 294 ? -18.382 -6.269 11.835 1.00 86.12 294 ALA A CA 1
ATOM 2099 C C . ALA A 1 294 ? -17.332 -6.133 12.946 1.00 86.12 294 ALA A C 1
ATOM 2101 O O . ALA A 1 294 ? -17.686 -6.329 14.106 1.00 86.12 294 ALA A O 1
ATOM 2102 N N . ALA A 1 295 ? -16.120 -5.683 12.614 1.00 88.19 295 ALA A N 1
ATOM 2103 C CA . ALA A 1 295 ? -15.058 -5.412 13.584 1.00 88.19 295 ALA A CA 1
ATOM 2104 C C . ALA A 1 295 ? -15.495 -4.393 14.652 1.00 88.19 295 ALA A C 1
ATOM 2106 O O . ALA A 1 295 ? -15.397 -4.661 15.845 1.00 88.19 295 ALA A O 1
ATOM 2107 N N . ALA A 1 296 ? -16.122 -3.282 14.247 1.00 89.88 296 ALA A N 1
ATOM 2108 C CA . ALA A 1 296 ? -16.659 -2.285 15.179 1.00 89.88 296 ALA A CA 1
ATOM 2109 C C . ALA A 1 296 ? -17.707 -2.855 16.153 1.00 89.88 296 ALA A C 1
ATOM 2111 O O . ALA A 1 296 ? -17.860 -2.360 17.268 1.00 89.88 296 ALA A O 1
ATOM 2112 N N . ARG A 1 297 ? -18.493 -3.852 15.718 1.00 86.88 297 ARG A N 1
ATOM 2113 C CA . ARG A 1 297 ? -19.490 -4.515 16.572 1.00 86.88 297 ARG A CA 1
ATOM 2114 C C . ARG A 1 297 ? -18.838 -5.485 17.546 1.00 86.88 297 ARG A C 1
ATOM 2116 O O . ARG A 1 297 ? -19.275 -5.510 18.690 1.00 86.88 297 ARG A O 1
ATOM 2123 N N . LEU A 1 298 ? -17.824 -6.229 17.107 1.00 86.06 298 LEU A N 1
ATOM 2124 C CA . LEU A 1 298 ? -17.045 -7.124 17.966 1.00 86.06 298 LEU A CA 1
ATOM 2125 C C . LEU A 1 298 ? -16.353 -6.322 19.075 1.00 86.06 298 LEU A C 1
ATOM 2127 O O . LEU A 1 298 ? -16.621 -6.551 20.248 1.00 86.06 298 LEU A O 1
ATOM 2131 N N . ASN A 1 299 ? -15.665 -5.235 18.715 1.00 88.44 299 ASN A N 1
ATOM 2132 C CA . ASN A 1 299 ? -15.004 -4.349 19.679 1.00 88.44 299 ASN A CA 1
ATOM 2133 C C . ASN A 1 299 ? -15.951 -3.712 20.710 1.00 88.44 299 ASN A C 1
ATOM 2135 O O . ASN A 1 299 ? -15.501 -3.280 21.766 1.00 88.44 299 ASN A O 1
ATOM 2139 N N . LYS A 1 300 ? -17.252 -3.603 20.406 1.00 82.06 300 LYS A N 1
ATOM 2140 C CA . LYS A 1 300 ? -18.276 -3.110 21.345 1.00 82.06 300 LYS A CA 1
ATOM 2141 C C . LYS A 1 300 ? -18.863 -4.193 22.242 1.00 82.06 300 LYS A C 1
ATOM 2143 O O . LYS A 1 300 ? -19.456 -3.848 23.256 1.00 82.06 300 LYS A O 1
ATOM 2148 N N . GLN A 1 301 ? -18.816 -5.454 21.823 1.00 70.12 301 GLN A N 1
ATOM 2149 C CA . GLN A 1 301 ? -19.323 -6.581 22.611 1.00 70.12 301 GLN A CA 1
ATOM 2150 C C . GLN A 1 301 ? -18.317 -7.008 23.681 1.00 70.12 301 GLN A C 1
ATOM 2152 O O . GLN A 1 301 ? -18.737 -7.490 24.729 1.00 70.12 301 GLN A O 1
ATOM 2157 N N . ASP A 1 302 ? -17.033 -6.751 23.428 1.00 56.62 302 ASP A N 1
ATOM 2158 C CA . ASP A 1 302 ? -15.918 -7.083 24.315 1.00 56.62 302 ASP A CA 1
ATOM 2159 C C . ASP A 1 302 ? -15.432 -5.887 25.176 1.00 56.62 302 ASP A C 1
ATOM 2161 O O . ASP A 1 302 ? -14.436 -6.009 25.885 1.00 56.62 302 ASP A O 1
ATOM 2165 N N . ALA A 1 303 ? -16.128 -4.737 25.135 1.00 53.72 303 ALA A N 1
ATOM 2166 C CA . ALA A 1 303 ? -15.833 -3.516 25.912 1.00 53.72 303 ALA A CA 1
ATOM 2167 C C . ALA A 1 303 ? -16.726 -3.360 27.153 1.00 53.72 303 ALA A C 1
ATOM 2169 O O . ALA A 1 303 ? -16.210 -2.855 28.178 1.00 53.72 303 ALA A O 1
#

pLDDT: mean 72.2, std 21.1, range [27.27, 93.5]

Secondary structure (DSSP, 8-state):
--------------------SSSSTTSSSS--------------------------S-PPPBHHHH-TT--TTTTTSBPPHHHHHHHHHHHHHHHSSPPTTSHHHHHHHHHHHHHHTTSS-TT---HHHHHH-EEEEEEEETTEEEEEEEETTEEEEEEEE-SS--TT---SS-TTSPBHHHHHHHHHHHTTTSBPPHHHHHHHHHHHHHHHS-----TTSHHHHHHHHHHHHHH-SSTTSSPBHHHHSTTHHHHSTT--B--HHHHHHHHHHHHHTSTT--PPTTSHHHHHHHHHHHHHH--